Protein AF-A0A1I2I2U6-F1 (afdb_monomer)

Radius of gyration: 32.56 Å; Cα contacts (8 Å, |Δi|>4): 164; chains: 1; bounding box: 82×79×102 Å

Structure (mmCIF, N/CA/C/O backbone):
data_AF-A0A1I2I2U6-F1
#
_entry.id   AF-A0A1I2I2U6-F1
#
loop_
_atom_site.group_PDB
_atom_site.id
_atom_site.type_symbol
_atom_site.label_atom_id
_atom_site.label_alt_id
_atom_site.label_comp_id
_atom_site.label_asym_id
_atom_site.label_entity_id
_atom_site.label_seq_id
_atom_site.pdbx_PDB_ins_code
_atom_site.Cartn_x
_atom_site.Cartn_y
_atom_site.Cartn_z
_atom_site.occupancy
_atom_site.B_iso_or_equiv
_atom_site.auth_seq_id
_atom_site.auth_comp_id
_atom_site.auth_asym_id
_atom_site.auth_atom_id
_atom_site.pdbx_PDB_model_num
ATOM 1 N N . MET A 1 1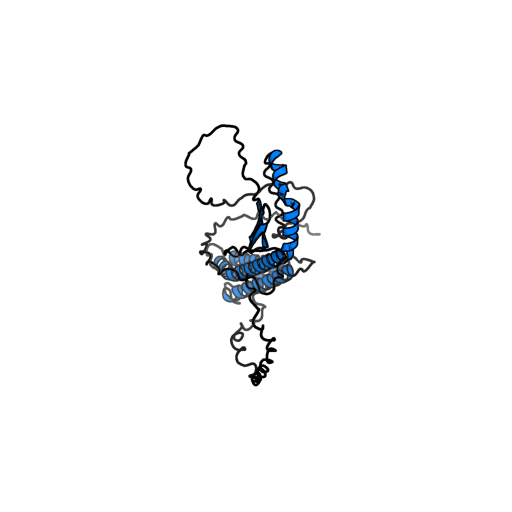 ? -19.242 38.712 19.626 1.00 43.47 1 MET A N 1
ATOM 2 C CA . MET A 1 1 ? -17.966 38.372 18.956 1.00 43.47 1 MET A CA 1
ATOM 3 C C . MET A 1 1 ? -17.054 37.686 19.965 1.00 43.47 1 MET A C 1
ATOM 5 O O . MET A 1 1 ? -16.653 38.330 20.921 1.00 43.47 1 MET A O 1
ATOM 9 N N . ARG A 1 2 ? -16.805 36.375 19.833 1.00 34.03 2 ARG A N 1
ATOM 10 C CA . ARG A 1 2 ? -15.873 35.645 20.715 1.00 34.03 2 ARG A CA 1
ATOM 11 C C . ARG A 1 2 ? -14.483 35.613 20.060 1.00 34.03 2 ARG A C 1
ATOM 13 O O . ARG A 1 2 ? -14.419 35.308 18.869 1.00 34.03 2 ARG A O 1
ATOM 20 N N . PRO A 1 3 ? -13.395 35.916 20.786 1.00 44.28 3 PRO A N 1
ATOM 21 C CA . PRO A 1 3 ? -12.056 35.917 20.210 1.00 44.28 3 PRO A CA 1
ATOM 22 C C . PRO A 1 3 ? -11.623 34.489 19.851 1.00 44.28 3 PRO A C 1
ATOM 24 O O . PRO A 1 3 ? -11.688 33.574 20.676 1.00 44.28 3 PRO A O 1
ATOM 27 N N . ARG A 1 4 ? -11.188 34.304 18.599 1.00 35.75 4 ARG A N 1
ATOM 28 C CA . ARG A 1 4 ? -10.509 33.089 18.134 1.00 35.75 4 ARG A CA 1
ATOM 29 C C . ARG A 1 4 ? -9.206 32.939 18.920 1.00 35.75 4 ARG A C 1
ATOM 31 O O . ARG A 1 4 ? -8.341 33.806 18.845 1.00 35.75 4 ARG A O 1
ATOM 38 N N . ARG A 1 5 ? -9.073 31.847 19.678 1.00 32.09 5 ARG A N 1
ATOM 39 C CA . ARG A 1 5 ? -7.805 31.476 20.318 1.00 32.09 5 ARG A CA 1
ATOM 40 C C . ARG A 1 5 ? -6.791 31.071 19.237 1.00 32.09 5 ARG A C 1
ATOM 42 O O . ARG A 1 5 ? -7.172 30.315 18.341 1.00 32.09 5 ARG A O 1
ATOM 49 N N . PRO A 1 6 ? -5.533 31.532 19.308 1.00 33.75 6 PRO A N 1
ATOM 50 C CA . PRO A 1 6 ? -4.477 31.052 18.428 1.00 33.75 6 PRO A CA 1
ATOM 51 C C . PRO A 1 6 ? -4.183 29.578 18.738 1.00 33.75 6 PRO A C 1
ATOM 53 O O . PRO A 1 6 ? -3.903 29.206 19.877 1.00 33.75 6 PRO A O 1
ATOM 56 N N . SER A 1 7 ? -4.296 28.734 17.716 1.00 30.19 7 SER A N 1
ATOM 57 C CA . SER A 1 7 ? -3.888 27.332 17.741 1.00 30.19 7 SER A CA 1
ATOM 58 C C . SER A 1 7 ? -2.371 27.250 17.906 1.00 30.19 7 SER A C 1
ATOM 60 O O . SER A 1 7 ? -1.630 27.695 17.029 1.00 30.19 7 SER A O 1
ATOM 62 N N . LEU A 1 8 ? -1.917 26.691 19.027 1.00 29.16 8 LEU A N 1
ATOM 63 C CA . LEU A 1 8 ? -0.513 26.351 19.244 1.00 29.16 8 LEU A CA 1
ATOM 64 C C . LEU A 1 8 ? -0.074 25.274 18.233 1.00 29.16 8 LEU A C 1
ATOM 66 O O . LEU A 1 8 ? -0.863 24.368 17.944 1.00 29.16 8 LEU A O 1
ATOM 70 N N . PRO A 1 9 ? 1.161 25.336 17.704 1.00 29.42 9 PRO A N 1
ATOM 71 C CA . PRO A 1 9 ? 1.701 24.272 16.871 1.00 29.42 9 PRO A CA 1
ATOM 72 C C . PRO A 1 9 ? 1.820 22.997 17.711 1.00 29.42 9 PRO A C 1
ATOM 74 O O . PRO A 1 9 ? 2.508 22.958 18.731 1.00 29.42 9 PRO A O 1
ATOM 77 N N . CYS A 1 10 ? 1.100 21.961 17.287 1.00 30.14 10 CYS A N 1
ATOM 78 C CA . CYS A 1 10 ? 1.184 20.630 17.864 1.00 30.14 10 CYS A CA 1
ATOM 79 C C . CYS A 1 10 ? 2.604 20.104 17.623 1.00 30.14 10 CYS A C 1
ATOM 81 O O . CYS A 1 10 ? 3.004 19.834 16.492 1.00 30.14 10 CYS A O 1
ATOM 83 N N . LEU A 1 11 ? 3.385 20.036 18.696 1.00 30.44 11 LEU A N 1
ATOM 84 C CA . LEU A 1 11 ? 4.740 19.509 18.715 1.00 30.44 11 LEU A CA 1
ATOM 85 C C . LEU A 1 11 ? 4.632 17.985 18.567 1.00 30.44 11 LEU A C 1
ATOM 87 O O . LEU A 1 11 ? 4.466 17.261 19.548 1.00 30.44 11 LEU A O 1
ATOM 91 N N . VAL A 1 12 ? 4.650 17.503 17.322 1.00 31.58 12 VAL A N 1
ATOM 92 C CA . VAL A 1 12 ? 4.703 16.072 17.007 1.00 31.58 12 VAL A CA 1
ATOM 93 C C . VAL A 1 12 ? 6.059 15.558 17.482 1.00 31.58 12 VAL A C 1
ATOM 95 O O . VAL A 1 12 ? 7.087 15.739 16.833 1.00 31.58 12 VAL A O 1
ATOM 98 N N . ARG A 1 13 ? 6.076 14.947 18.669 1.00 30.03 13 ARG A N 1
ATOM 99 C CA . ARG A 1 13 ? 7.211 14.156 19.137 1.00 30.03 13 ARG A CA 1
ATOM 100 C C . ARG A 1 13 ? 7.342 12.942 18.221 1.00 30.03 13 ARG A C 1
ATOM 102 O O . ARG A 1 13 ? 6.556 12.005 18.313 1.00 30.03 13 ARG A O 1
ATOM 109 N N . ALA A 1 14 ? 8.351 12.964 17.358 1.00 29.45 14 ALA A N 1
ATOM 110 C CA . ALA A 1 14 ? 8.818 11.788 16.645 1.00 29.45 14 ALA A CA 1
ATOM 111 C C . ALA A 1 14 ? 9.410 10.799 17.664 1.00 29.45 14 ALA A C 1
ATOM 113 O O . ALA A 1 14 ? 10.563 10.912 18.076 1.00 29.45 14 ALA A O 1
ATOM 114 N N . SER A 1 15 ? 8.602 9.846 18.123 1.00 29.62 15 SER A N 1
ATOM 115 C CA . SER A 1 15 ? 9.115 8.657 18.797 1.00 29.62 15 SER A CA 1
ATOM 116 C C . SER A 1 15 ? 9.717 7.741 17.738 1.00 29.62 15 SER A C 1
ATOM 118 O O . SER A 1 15 ? 8.995 7.118 16.965 1.00 29.62 15 SER A O 1
ATOM 120 N N . ALA A 1 16 ? 11.047 7.665 17.706 1.00 29.72 16 ALA A N 1
ATOM 121 C CA . ALA A 1 16 ? 11.768 6.645 16.960 1.00 29.72 16 ALA A CA 1
ATOM 122 C C . ALA A 1 16 ? 11.497 5.278 17.608 1.00 29.72 16 ALA A C 1
ATOM 124 O O . ALA A 1 16 ? 12.136 4.895 18.586 1.00 29.72 16 ALA A O 1
ATOM 125 N N . VAL A 1 17 ? 10.499 4.560 17.094 1.00 32.28 17 VAL A N 1
ATOM 126 C CA . VAL A 1 17 ? 10.321 3.135 17.375 1.00 32.28 17 VAL A CA 1
ATOM 127 C C . VAL A 1 17 ? 11.249 2.389 16.426 1.00 32.28 17 VAL A C 1
ATOM 129 O O . VAL A 1 17 ? 11.055 2.398 15.213 1.00 32.28 17 VAL A O 1
ATOM 132 N N . VAL A 1 18 ? 12.291 1.776 16.983 1.00 30.73 18 VAL A N 1
ATOM 133 C CA . VAL A 1 18 ? 13.168 0.850 16.262 1.00 30.73 18 VAL A CA 1
ATOM 134 C C . VAL A 1 18 ? 12.374 -0.437 16.039 1.00 30.73 18 VAL A C 1
ATOM 136 O O . VAL A 1 18 ? 12.319 -1.304 16.908 1.00 30.73 18 VAL A O 1
ATOM 139 N N . LEU A 1 19 ? 11.698 -0.528 14.894 1.00 36.06 19 LEU A N 1
ATOM 140 C CA . LEU A 1 19 ? 11.060 -1.756 14.432 1.00 36.06 19 LEU A CA 1
ATOM 141 C C . LEU A 1 19 ? 12.154 -2.720 13.966 1.00 36.06 19 LEU A C 1
ATOM 143 O O . LEU A 1 19 ? 12.840 -2.474 12.973 1.00 36.06 19 LEU A O 1
ATOM 147 N N . GLY A 1 20 ? 12.317 -3.824 14.691 1.00 30.19 20 GLY A N 1
ATOM 148 C CA . GLY A 1 20 ? 13.082 -4.972 14.222 1.00 30.19 20 GLY A CA 1
ATOM 149 C C . GLY A 1 20 ? 12.318 -5.664 13.099 1.00 30.19 20 GLY A C 1
ATOM 150 O O . GLY A 1 20 ? 11.586 -6.615 13.356 1.00 30.19 20 GLY A O 1
ATOM 151 N N . LEU A 1 21 ? 12.468 -5.183 11.861 1.00 32.47 21 LEU A N 1
ATOM 152 C CA . LEU A 1 21 ? 12.021 -5.912 10.676 1.00 32.47 21 LEU A CA 1
ATOM 153 C C . LEU A 1 21 ? 12.787 -7.240 10.611 1.00 32.47 21 LEU A C 1
ATOM 155 O O . LEU A 1 21 ? 13.964 -7.277 10.252 1.00 32.47 21 LEU A O 1
ATOM 159 N N . SER A 1 22 ? 12.110 -8.340 10.937 1.00 30.05 22 SER A N 1
ATOM 160 C CA . SER A 1 22 ? 12.535 -9.665 10.491 1.00 30.05 22 SER A CA 1
ATOM 161 C C . SER A 1 22 ? 12.311 -9.726 8.983 1.00 30.05 22 SER A C 1
ATOM 163 O O . SER A 1 22 ? 11.196 -9.922 8.509 1.00 30.05 22 SER A O 1
ATOM 165 N N . VAL A 1 23 ? 13.376 -9.479 8.222 1.00 31.95 23 VAL A N 1
ATOM 166 C CA . VAL A 1 23 ? 13.391 -9.663 6.770 1.00 31.95 23 VAL A CA 1
ATOM 167 C C . VAL A 1 23 ? 13.361 -11.168 6.519 1.00 31.95 23 VAL A C 1
ATOM 169 O O . VAL A 1 23 ? 14.378 -11.847 6.660 1.00 31.95 23 VAL A O 1
ATOM 172 N N . ALA A 1 24 ? 12.186 -11.707 6.193 1.00 33.47 24 ALA A N 1
ATOM 173 C CA . ALA A 1 24 ? 12.092 -13.061 5.666 1.00 33.47 24 ALA A CA 1
ATOM 174 C C . ALA A 1 24 ? 12.937 -13.149 4.378 1.00 33.47 24 ALA A C 1
ATOM 176 O O . ALA A 1 24 ? 12.932 -12.202 3.583 1.00 33.47 24 ALA A O 1
ATOM 177 N N . PRO A 1 25 ? 13.687 -14.243 4.154 1.00 36.19 25 PRO A N 1
ATOM 178 C CA . PRO A 1 25 ? 14.443 -14.417 2.924 1.00 36.19 25 PRO A CA 1
ATOM 179 C C . PRO A 1 25 ? 13.465 -14.383 1.750 1.00 36.19 25 PRO A C 1
ATOM 181 O O . PRO A 1 25 ? 12.520 -15.169 1.702 1.00 36.19 25 PRO A O 1
ATOM 184 N N . ALA A 1 26 ? 13.682 -13.450 0.820 1.00 40.81 26 ALA A N 1
ATOM 185 C CA . ALA A 1 26 ? 12.908 -13.365 -0.406 1.00 40.81 26 ALA A CA 1
ATOM 186 C C . ALA A 1 26 ? 13.024 -14.710 -1.133 1.00 40.81 26 ALA A C 1
ATOM 188 O O . ALA A 1 26 ? 14.086 -15.052 -1.664 1.00 40.81 26 ALA A O 1
ATOM 189 N N . ALA A 1 27 ? 11.943 -15.494 -1.102 1.00 40.78 27 ALA A N 1
ATOM 190 C CA . ALA A 1 27 ? 11.816 -16.693 -1.907 1.00 40.78 27 ALA A CA 1
ATOM 191 C C . ALA A 1 27 ? 12.214 -16.318 -3.338 1.00 40.78 27 ALA A C 1
ATOM 193 O O . ALA A 1 27 ? 11.728 -15.318 -3.869 1.00 40.78 27 ALA A O 1
ATOM 194 N N . HIS A 1 28 ? 13.160 -17.061 -3.918 1.00 40.59 28 HIS A N 1
ATOM 195 C CA . HIS A 1 28 ? 13.584 -16.866 -5.299 1.00 40.59 28 HIS A CA 1
ATOM 196 C C . HIS A 1 28 ? 12.357 -17.021 -6.191 1.00 40.59 28 HIS A C 1
ATOM 198 O O . HIS A 1 28 ? 11.921 -18.133 -6.487 1.00 40.59 28 HIS A O 1
ATOM 204 N N . ALA A 1 29 ? 11.760 -15.887 -6.554 1.00 45.97 29 ALA A N 1
ATOM 205 C CA . ALA A 1 29 ? 10.634 -15.850 -7.455 1.00 45.97 29 ALA A CA 1
ATOM 206 C C . ALA A 1 29 ? 11.092 -16.491 -8.765 1.00 45.97 29 ALA A C 1
ATOM 208 O O . ALA A 1 29 ? 12.127 -16.111 -9.321 1.00 45.97 29 ALA A O 1
ATOM 209 N N . ALA A 1 30 ? 10.340 -17.495 -9.223 1.00 44.75 30 ALA A N 1
ATOM 210 C CA . ALA A 1 30 ? 10.522 -18.100 -10.534 1.00 44.75 30 ALA A CA 1
ATOM 211 C C . ALA A 1 30 ? 10.710 -16.998 -11.595 1.00 44.75 30 ALA A C 1
ATOM 213 O O . ALA A 1 30 ? 10.110 -15.926 -11.449 1.00 44.75 30 ALA A O 1
ATOM 214 N N . PRO A 1 31 ? 11.522 -17.228 -12.647 1.00 51.97 31 PRO A N 1
ATOM 215 C CA . PRO A 1 31 ? 11.806 -16.208 -13.648 1.00 51.97 31 PRO A CA 1
ATOM 216 C C . PRO A 1 31 ? 10.483 -15.644 -14.149 1.00 51.97 31 PRO A C 1
ATOM 218 O O . PRO A 1 31 ? 9.650 -16.386 -14.677 1.00 51.97 31 PRO A O 1
ATOM 221 N N . ALA A 1 32 ? 10.268 -14.351 -13.900 1.00 55.41 32 ALA A N 1
ATOM 222 C CA . ALA A 1 32 ? 9.011 -13.693 -14.196 1.00 55.41 32 ALA A CA 1
ATOM 223 C C . ALA A 1 32 ? 8.723 -13.867 -15.690 1.00 55.41 32 ALA A C 1
ATOM 225 O O . ALA A 1 32 ? 9.371 -13.249 -16.537 1.00 55.41 32 ALA A O 1
ATOM 226 N N . LYS A 1 33 ? 7.781 -14.758 -16.023 1.00 64.06 33 LYS A N 1
ATOM 227 C CA . LYS A 1 33 ? 7.269 -14.857 -17.386 1.00 64.06 33 LYS A CA 1
ATOM 228 C C . LYS A 1 33 ? 6.679 -13.493 -17.711 1.00 64.06 33 LYS A C 1
ATOM 230 O O . LYS A 1 33 ? 5.823 -13.003 -16.973 1.00 64.06 33 LYS A O 1
ATOM 235 N N . LEU A 1 34 ? 7.166 -12.880 -18.789 1.00 61.16 34 LEU A N 1
ATOM 236 C CA . LEU A 1 34 ? 6.589 -11.646 -19.308 1.00 61.16 34 LEU A CA 1
ATOM 237 C C . LEU A 1 34 ? 5.073 -11.855 -19.455 1.00 61.16 34 LEU A C 1
ATOM 239 O O . LEU A 1 34 ? 4.667 -12.873 -20.026 1.00 61.16 34 LEU A O 1
ATOM 243 N N . PRO A 1 35 ? 4.236 -10.941 -18.932 1.00 63.97 35 PRO A N 1
ATOM 244 C CA . PRO A 1 35 ? 2.800 -11.018 -19.126 1.00 63.97 35 PRO A CA 1
ATOM 245 C C . PRO A 1 35 ? 2.488 -11.173 -20.623 1.00 63.97 35 PRO A C 1
ATOM 247 O O . PRO A 1 35 ? 3.099 -10.479 -21.439 1.00 63.97 35 PRO A O 1
ATOM 250 N N . PRO A 1 36 ? 1.549 -12.054 -21.006 1.00 68.12 36 PRO A N 1
ATOM 251 C CA . PRO A 1 36 ? 1.369 -12.489 -22.394 1.00 68.12 36 PRO A CA 1
ATOM 252 C C . PRO A 1 36 ? 0.926 -11.385 -23.368 1.00 68.12 36 PRO A C 1
ATOM 254 O O . PRO A 1 36 ? 0.888 -11.626 -24.568 1.00 68.12 36 PRO A O 1
ATOM 257 N N . ASN A 1 37 ? 0.605 -10.185 -22.875 1.00 75.81 37 ASN A N 1
ATOM 258 C CA . ASN A 1 37 ? 0.016 -9.102 -23.662 1.00 75.81 37 ASN A CA 1
ATOM 259 C C . ASN A 1 37 ? 0.818 -7.787 -23.623 1.00 75.81 37 ASN A C 1
ATOM 261 O O . ASN A 1 37 ? 0.253 -6.712 -23.809 1.00 75.81 37 ASN A O 1
ATOM 265 N N . ILE A 1 38 ? 2.119 -7.835 -23.322 1.00 74.62 38 ILE A N 1
ATOM 266 C CA . ILE A 1 38 ? 2.957 -6.634 -23.423 1.00 74.62 38 ILE A CA 1
ATOM 267 C C . ILE A 1 38 ? 3.431 -6.482 -24.874 1.00 74.62 38 ILE A C 1
ATOM 269 O O . ILE A 1 38 ? 4.014 -7.433 -25.407 1.00 74.62 38 ILE A O 1
ATOM 273 N N . PRO A 1 39 ? 3.224 -5.316 -25.519 1.00 78.31 39 PRO A N 1
ATOM 274 C CA . PRO A 1 39 ? 3.771 -5.061 -26.844 1.00 78.31 39 PRO A CA 1
ATOM 275 C C . PRO A 1 39 ? 5.284 -5.278 -26.817 1.00 78.31 39 PRO A C 1
ATOM 277 O O . PRO A 1 39 ? 5.996 -4.722 -25.976 1.00 78.31 39 PRO A O 1
ATOM 280 N N . ARG A 1 40 ? 5.776 -6.132 -27.720 1.00 77.81 40 ARG A N 1
ATOM 281 C CA . ARG A 1 40 ? 7.211 -6.391 -27.821 1.00 77.81 40 ARG A CA 1
ATOM 282 C C . ARG A 1 40 ? 7.888 -5.114 -28.323 1.00 77.81 40 ARG A C 1
ATOM 284 O O . ARG A 1 40 ? 7.489 -4.616 -29.377 1.00 77.81 40 ARG A O 1
ATOM 291 N N . PRO A 1 41 ? 8.878 -4.569 -27.598 1.00 83.38 41 PRO A N 1
ATOM 292 C CA . PRO A 1 41 ? 9.637 -3.440 -28.109 1.00 83.38 41 PRO A CA 1
ATOM 293 C C . PRO A 1 41 ? 10.397 -3.867 -29.369 1.00 83.38 41 PRO A C 1
ATOM 295 O O . PRO A 1 41 ? 10.749 -5.034 -29.528 1.00 83.38 41 PRO A O 1
ATOM 298 N N . SER A 1 42 ? 10.713 -2.911 -30.240 1.00 87.31 42 SER A N 1
ATOM 299 C CA . SER A 1 42 ? 11.526 -3.136 -31.447 1.00 87.31 42 SER A CA 1
ATOM 300 C C . SER A 1 42 ? 13.012 -3.391 -31.151 1.00 87.31 42 SER A C 1
ATOM 302 O O . SER A 1 42 ? 13.847 -3.279 -32.043 1.00 87.31 42 SER A O 1
ATOM 304 N N . VAL A 1 43 ? 13.358 -3.628 -29.888 1.00 93.31 43 VAL A N 1
ATOM 305 C CA . VAL A 1 43 ? 14.723 -3.750 -29.389 1.00 93.31 43 VAL A CA 1
ATOM 306 C C . VAL A 1 43 ? 14.881 -5.132 -28.779 1.00 93.31 43 VAL A C 1
ATOM 308 O O . VAL A 1 43 ? 14.031 -5.555 -27.994 1.00 93.31 43 VAL A O 1
ATOM 311 N N . ASP A 1 44 ? 15.989 -5.801 -29.087 1.00 94.75 44 ASP A N 1
ATOM 312 C CA . ASP A 1 44 ? 16.291 -7.116 -28.531 1.00 94.75 44 ASP A CA 1
ATOM 313 C C . ASP A 1 44 ? 16.576 -7.016 -27.028 1.00 94.75 44 ASP A C 1
ATOM 315 O O . ASP A 1 44 ? 17.510 -6.330 -26.585 1.00 94.75 44 ASP A O 1
ATOM 319 N N . LEU A 1 45 ? 15.736 -7.696 -26.244 1.00 95.88 45 LEU A N 1
ATOM 320 C CA . LEU A 1 45 ? 15.824 -7.796 -24.792 1.00 95.88 45 LEU A CA 1
ATOM 321 C C . LEU A 1 45 ? 16.030 -9.258 -24.384 1.00 95.88 45 LEU A C 1
ATOM 323 O O . LEU A 1 45 ? 15.207 -10.122 -24.678 1.00 95.88 45 LEU A O 1
ATOM 327 N N . GLU A 1 46 ? 17.107 -9.514 -23.651 1.00 95.94 46 GLU A N 1
ATOM 328 C CA . GLU A 1 46 ? 17.447 -10.809 -23.065 1.00 95.94 46 GLU A CA 1
ATOM 329 C C . GLU A 1 46 ? 16.999 -10.847 -21.591 1.00 95.94 46 GLU A C 1
ATOM 331 O O . GLU A 1 46 ? 17.358 -9.947 -20.827 1.00 95.94 46 GLU A O 1
ATOM 336 N N . PRO A 1 47 ? 16.244 -11.857 -21.130 1.00 96.06 47 PRO A N 1
ATOM 337 C CA . PRO A 1 47 ? 15.972 -12.024 -19.705 1.00 96.06 47 PRO A CA 1
ATOM 338 C C . PRO A 1 47 ? 17.240 -12.462 -18.952 1.00 96.06 47 PRO A C 1
ATOM 340 O O . PRO A 1 47 ? 17.931 -13.386 -19.366 1.00 96.06 47 PRO A O 1
ATOM 343 N N . ASP A 1 48 ? 17.520 -11.837 -17.806 1.00 92.56 48 ASP A N 1
ATOM 344 C CA . ASP A 1 48 ? 18.731 -12.078 -16.991 1.00 92.56 48 ASP A CA 1
ATOM 345 C C . ASP A 1 48 ? 18.486 -13.044 -15.807 1.00 92.56 48 ASP A C 1
ATOM 347 O O . ASP A 1 48 ? 19.222 -13.067 -14.825 1.00 92.56 48 ASP A O 1
ATOM 351 N N . GLY A 1 49 ? 17.385 -13.802 -15.827 1.00 86.56 49 GLY A N 1
ATOM 352 C CA . GLY A 1 49 ? 17.012 -14.765 -14.776 1.00 86.56 49 GLY A CA 1
ATOM 353 C C . GLY A 1 49 ? 16.455 -14.149 -13.482 1.00 86.56 49 GLY A C 1
ATOM 354 O O . GLY A 1 49 ? 15.525 -14.698 -12.904 1.00 86.56 49 GLY A O 1
ATOM 355 N N . ALA A 1 50 ? 16.916 -12.964 -13.075 1.00 90.06 50 ALA A N 1
ATOM 356 C CA . ALA A 1 50 ? 16.445 -12.243 -11.882 1.00 90.06 50 ALA A CA 1
ATOM 357 C C . ALA A 1 50 ? 15.161 -11.408 -12.109 1.00 90.06 50 ALA A C 1
ATOM 359 O O . ALA A 1 50 ? 14.918 -10.429 -11.406 1.00 90.06 50 ALA A O 1
ATOM 360 N N . GLY A 1 51 ? 14.380 -11.713 -13.152 1.00 90.31 51 GLY A N 1
ATOM 361 C CA . GLY A 1 51 ? 13.236 -10.889 -13.578 1.00 90.31 51 GLY A CA 1
ATOM 362 C C . GLY A 1 51 ? 13.619 -9.546 -14.221 1.00 90.31 51 GLY A C 1
ATOM 363 O O . GLY A 1 51 ? 12.751 -8.712 -14.462 1.00 90.31 51 GLY A O 1
ATOM 364 N N . ARG A 1 52 ? 14.910 -9.328 -14.505 1.00 95.12 52 ARG A N 1
ATOM 365 C CA . ARG A 1 52 ? 15.426 -8.155 -15.228 1.00 95.12 52 ARG A CA 1
ATOM 366 C C . ARG A 1 52 ? 15.498 -8.434 -16.726 1.00 95.12 52 ARG A C 1
ATOM 368 O O . ARG A 1 52 ? 15.715 -9.578 -17.132 1.00 95.12 52 ARG A O 1
ATOM 375 N N . LEU A 1 53 ? 15.390 -7.380 -17.529 1.00 95.88 53 LEU A N 1
ATOM 376 C CA . LEU A 1 53 ? 15.579 -7.436 -18.980 1.00 95.88 53 LEU A CA 1
ATOM 377 C C . LEU A 1 53 ? 16.847 -6.677 -19.355 1.00 95.88 53 LEU A C 1
ATOM 379 O O . LEU A 1 53 ? 17.037 -5.534 -18.947 1.00 95.88 53 LEU A O 1
ATOM 383 N N . LYS A 1 54 ? 17.716 -7.302 -20.137 1.00 96.94 54 LYS A N 1
ATOM 384 C CA . LYS A 1 54 ? 19.004 -6.758 -20.545 1.00 96.94 54 LYS A CA 1
ATOM 385 C C . LYS A 1 54 ? 19.005 -6.492 -22.042 1.00 96.94 54 LYS A C 1
ATOM 387 O O . LYS A 1 54 ? 18.671 -7.362 -22.833 1.00 96.94 54 LYS A O 1
ATOM 392 N N . HIS A 1 55 ? 19.447 -5.310 -22.430 1.00 96.25 55 HIS A N 1
ATOM 393 C CA . HIS A 1 55 ? 19.743 -4.959 -23.809 1.00 96.25 55 HIS A CA 1
ATOM 394 C C . HIS A 1 55 ? 21.248 -4.785 -23.980 1.00 96.25 55 HIS A C 1
ATOM 396 O O . HIS A 1 55 ? 21.882 -4.102 -23.171 1.00 96.25 55 HIS A O 1
ATOM 402 N N . ARG A 1 56 ? 21.818 -5.357 -25.041 1.00 96.25 56 ARG A N 1
ATOM 403 C CA . ARG A 1 56 ? 23.203 -5.105 -25.453 1.00 96.25 56 ARG A CA 1
ATOM 404 C C . ARG A 1 56 ? 23.176 -4.324 -26.762 1.00 96.25 56 ARG A C 1
ATOM 406 O O . ARG A 1 56 ? 22.906 -4.897 -27.809 1.00 96.25 56 ARG A O 1
ATOM 413 N N . GLY A 1 57 ? 23.417 -3.022 -26.667 1.00 91.69 57 GLY A N 1
ATOM 414 C CA . GLY A 1 57 ? 23.547 -2.134 -27.816 1.00 91.69 57 GLY A CA 1
ATOM 415 C C . GLY A 1 57 ? 25.011 -1.865 -28.152 1.00 91.69 57 GLY A C 1
ATOM 416 O O . GLY A 1 57 ? 25.926 -2.285 -27.438 1.00 91.69 57 GLY A O 1
ATOM 417 N N . ASP A 1 58 ? 25.232 -1.117 -29.228 1.00 88.25 58 ASP A N 1
ATOM 418 C CA . ASP A 1 58 ? 26.571 -0.681 -29.615 1.00 88.25 58 ASP A CA 1
ATOM 419 C C . ASP A 1 58 ? 27.100 0.378 -28.628 1.00 88.25 58 ASP A C 1
ATOM 421 O O . ASP A 1 58 ? 26.546 1.474 -28.490 1.00 88.25 58 ASP A O 1
ATOM 425 N N . GLY A 1 59 ? 28.138 0.012 -27.873 1.00 89.69 59 GLY A N 1
ATOM 426 C CA . GLY A 1 59 ? 28.784 0.866 -26.874 1.00 89.69 59 GLY A CA 1
ATOM 427 C C . GLY A 1 59 ? 28.073 0.992 -25.521 1.00 89.69 59 GLY A C 1
ATOM 428 O O . GLY A 1 59 ? 28.604 1.657 -24.629 1.00 89.69 59 GLY A O 1
ATOM 429 N N . PHE A 1 60 ? 26.921 0.343 -25.300 1.00 93.50 60 PHE A N 1
ATOM 430 C CA . PHE A 1 60 ? 26.285 0.297 -23.977 1.00 93.50 60 PHE A CA 1
ATOM 431 C C . PHE A 1 60 ? 25.427 -0.953 -23.734 1.00 93.50 60 PHE A C 1
ATOM 433 O O . PHE A 1 60 ? 24.942 -1.623 -24.639 1.00 93.50 60 PHE A O 1
ATOM 440 N N . THR A 1 61 ? 25.189 -1.258 -22.466 1.00 94.88 61 THR A N 1
ATOM 441 C CA . THR A 1 61 ? 24.169 -2.191 -21.996 1.00 94.88 61 THR A CA 1
ATOM 442 C C . THR A 1 61 ? 23.140 -1.440 -21.178 1.00 94.88 61 THR A C 1
ATOM 444 O O . THR A 1 61 ? 23.496 -0.633 -20.323 1.00 94.88 61 THR A O 1
ATOM 447 N N . ALA A 1 62 ? 21.866 -1.720 -21.427 1.00 95.50 62 ALA A N 1
ATOM 448 C CA . ALA A 1 62 ? 20.774 -1.246 -20.592 1.00 95.50 62 ALA A CA 1
ATOM 449 C C . ALA A 1 62 ? 20.165 -2.417 -19.819 1.00 95.50 62 ALA A C 1
ATOM 451 O O . ALA A 1 62 ? 20.019 -3.511 -20.360 1.00 95.50 62 ALA A O 1
ATOM 452 N N . ILE A 1 63 ? 19.823 -2.191 -18.555 1.00 96.19 63 ILE A N 1
ATOM 453 C CA . ILE A 1 63 ? 19.150 -3.160 -17.691 1.00 96.19 63 ILE A CA 1
ATOM 454 C C . ILE A 1 63 ? 17.840 -2.523 -17.238 1.00 96.19 63 ILE A C 1
ATOM 456 O O . ILE A 1 63 ? 17.861 -1.479 -16.591 1.00 96.19 63 ILE A O 1
ATOM 460 N N . ILE A 1 64 ? 16.715 -3.137 -17.598 1.00 95.38 64 ILE A N 1
ATOM 461 C CA . ILE A 1 64 ? 15.374 -2.762 -17.151 1.00 95.38 64 ILE A CA 1
ATOM 462 C C . ILE A 1 64 ? 15.009 -3.634 -15.947 1.00 95.38 64 ILE A C 1
ATOM 464 O O . ILE A 1 64 ? 15.050 -4.866 -16.023 1.00 95.38 64 ILE A O 1
ATOM 468 N N . TYR A 1 65 ? 14.652 -2.990 -14.842 1.00 95.81 65 TYR A N 1
ATOM 469 C CA . TYR A 1 65 ? 14.241 -3.638 -13.599 1.00 95.81 65 TYR A CA 1
ATOM 470 C C . TYR A 1 65 ? 12.731 -3.948 -13.582 1.00 95.81 65 TYR A C 1
ATOM 472 O O . TYR A 1 65 ? 11.979 -3.388 -14.385 1.00 95.81 65 TYR A O 1
ATOM 480 N N . PRO A 1 66 ? 12.255 -4.814 -12.662 1.00 94.75 66 PRO A N 1
ATOM 481 C CA . PRO A 1 66 ? 10.831 -5.144 -12.544 1.00 94.75 66 PRO A CA 1
ATOM 482 C C . PRO A 1 66 ? 9.908 -3.943 -12.293 1.00 94.75 66 PRO A C 1
ATOM 484 O O . PRO A 1 66 ? 8.740 -3.995 -12.657 1.00 94.75 66 PRO A O 1
ATOM 487 N N . ASP A 1 67 ? 10.423 -2.861 -11.704 1.00 93.00 67 ASP A N 1
ATOM 488 C CA . ASP A 1 67 ? 9.700 -1.603 -11.471 1.00 93.00 67 ASP A CA 1
ATOM 489 C C . ASP A 1 67 ? 9.669 -0.676 -12.704 1.00 93.00 67 ASP A C 1
ATOM 491 O O . ASP A 1 67 ? 9.144 0.433 -12.638 1.00 93.00 67 ASP A O 1
ATOM 495 N N . GLY A 1 68 ? 10.240 -1.111 -13.833 1.00 94.06 68 GLY A N 1
ATOM 496 C CA . GLY A 1 68 ? 10.342 -0.333 -15.067 1.00 94.06 68 GLY A CA 1
ATOM 497 C C . GLY A 1 68 ? 11.481 0.694 -15.082 1.00 94.06 68 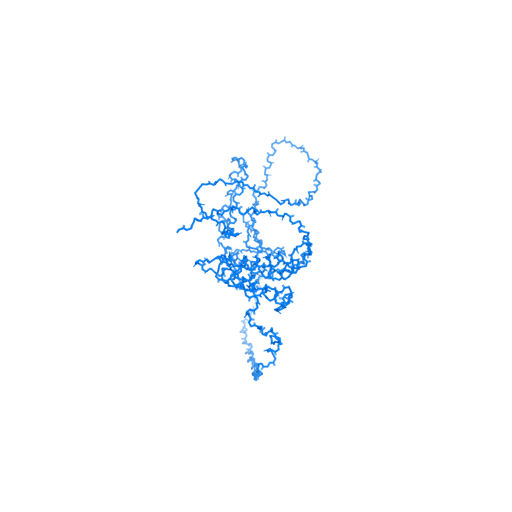GLY A C 1
ATOM 498 O O . GLY A 1 68 ? 11.645 1.400 -16.084 1.00 94.06 68 GLY A O 1
ATOM 499 N N . SER A 1 69 ? 12.288 0.790 -14.019 1.00 95.06 69 SER A N 1
ATOM 500 C CA . SER A 1 69 ? 13.485 1.639 -14.006 1.00 95.06 69 SER A CA 1
ATOM 501 C C . SER A 1 69 ? 14.580 1.085 -14.932 1.00 95.06 69 SER A C 1
ATOM 503 O O . SER A 1 69 ? 14.586 -0.101 -15.271 1.00 95.06 69 SER A O 1
ATOM 505 N N . VAL A 1 70 ? 15.490 1.954 -15.394 1.00 95.88 70 VAL A N 1
ATOM 506 C CA . VAL A 1 70 ? 16.555 1.596 -16.352 1.00 95.88 70 VAL A CA 1
ATOM 507 C C . VAL A 1 70 ? 17.913 2.045 -15.840 1.00 95.88 70 VAL A C 1
ATOM 509 O O . VAL A 1 70 ? 18.107 3.218 -15.528 1.00 95.88 70 VAL A O 1
ATOM 512 N N . GLU A 1 71 ? 18.874 1.130 -15.849 1.00 94.50 71 GLU A N 1
ATOM 513 C CA . GLU A 1 71 ? 20.290 1.413 -15.632 1.00 94.50 71 GLU A CA 1
ATOM 514 C C . GLU A 1 71 ? 21.057 1.273 -16.949 1.00 94.50 71 GLU A C 1
ATOM 516 O O . GLU A 1 71 ? 20.902 0.284 -17.664 1.00 94.50 71 GLU A O 1
ATOM 521 N N . PHE A 1 72 ? 21.915 2.246 -17.259 1.00 93.56 72 PHE A N 1
ATOM 522 C CA . PHE A 1 72 ? 22.806 2.203 -18.418 1.00 93.56 72 PHE A CA 1
ATOM 523 C C . PHE A 1 72 ? 24.253 1.976 -17.980 1.00 93.56 72 PHE A C 1
ATOM 525 O O . PHE A 1 72 ? 24.751 2.667 -17.093 1.00 93.56 72 PHE A O 1
ATOM 532 N N . ARG A 1 73 ? 24.948 1.069 -18.665 1.00 92.12 73 ARG A N 1
ATOM 533 C CA . ARG A 1 73 ? 26.380 0.793 -18.509 1.00 92.12 73 ARG A CA 1
ATOM 534 C C . ARG A 1 73 ? 27.069 0.948 -19.856 1.00 92.12 73 ARG A C 1
ATOM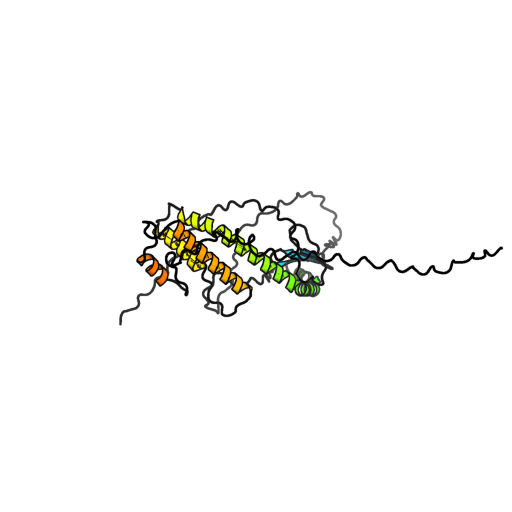 536 O O . ARG A 1 73 ? 26.743 0.213 -20.777 1.00 92.12 73 ARG A O 1
ATOM 543 N N . ASP A 1 74 ? 28.000 1.884 -19.986 1.00 90.44 74 ASP A N 1
ATOM 544 C CA . ASP A 1 74 ? 28.718 2.097 -21.247 1.00 90.44 74 ASP A CA 1
ATOM 545 C C . ASP A 1 74 ? 29.913 1.140 -21.369 1.00 90.44 74 ASP A C 1
ATOM 547 O O . ASP A 1 74 ? 30.768 1.086 -20.484 1.00 90.44 74 ASP A O 1
ATOM 551 N N . HIS A 1 75 ? 30.000 0.425 -22.491 1.00 84.25 75 HIS A N 1
ATOM 552 C CA . HIS A 1 75 ? 31.129 -0.434 -22.863 1.00 84.25 75 HIS A CA 1
ATOM 553 C C . HIS A 1 75 ? 32.053 0.368 -23.773 1.00 84.25 75 HIS A C 1
ATOM 555 O O . HIS A 1 75 ? 32.089 0.173 -24.980 1.00 84.25 75 HIS A O 1
ATOM 561 N N . GLY A 1 76 ? 32.702 1.386 -23.213 1.00 65.81 76 GLY A N 1
ATOM 562 C CA . GLY A 1 76 ? 33.274 2.469 -24.029 1.00 65.81 76 GLY A CA 1
ATOM 563 C C . GLY A 1 76 ? 34.581 3.042 -23.513 1.00 65.81 76 GLY A C 1
ATOM 564 O O . GLY A 1 76 ? 34.974 4.147 -23.900 1.00 65.81 76 GLY A O 1
ATOM 565 N N . GLY A 1 77 ? 35.243 2.289 -22.645 1.00 55.47 77 GLY A N 1
ATOM 566 C CA . G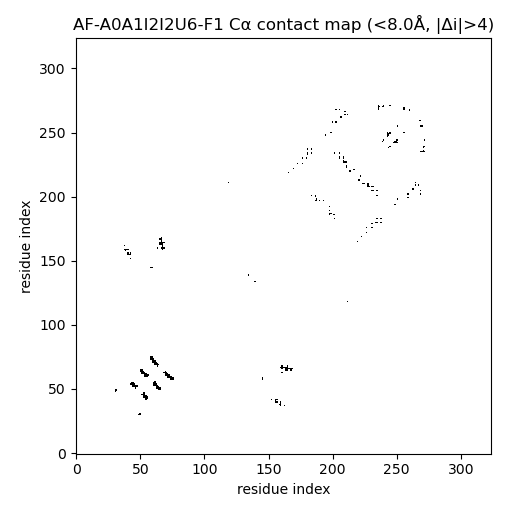LY A 1 77 ? 36.606 2.537 -22.241 1.00 55.47 77 GLY A CA 1
ATOM 567 C C . GLY A 1 77 ? 37.240 1.234 -21.793 1.00 55.47 77 GLY A C 1
ATOM 568 O O . GLY A 1 77 ? 37.397 1.019 -20.596 1.00 55.47 77 GLY A O 1
ATOM 569 N N . THR A 1 78 ? 37.756 0.440 -22.739 1.00 49.03 78 THR A N 1
ATOM 570 C CA . THR A 1 78 ? 39.177 0.125 -22.585 1.00 49.03 78 THR A CA 1
ATOM 571 C C . THR A 1 78 ? 39.798 1.471 -22.257 1.00 49.03 78 THR A C 1
ATOM 573 O O . THR A 1 78 ? 39.766 2.408 -23.060 1.00 49.03 78 THR A O 1
ATOM 576 N N . ALA A 1 79 ? 40.238 1.644 -21.017 1.00 44.72 79 ALA A N 1
ATOM 577 C CA . ALA A 1 79 ? 41.351 2.530 -20.855 1.00 44.72 79 ALA A CA 1
ATOM 578 C C . ALA A 1 79 ? 42.387 1.935 -21.813 1.00 44.72 79 ALA A C 1
ATOM 580 O O . ALA A 1 79 ? 43.015 0.930 -21.495 1.00 44.72 79 ALA A O 1
ATOM 581 N N . ASP A 1 80 ? 42.527 2.518 -23.005 1.00 40.62 80 ASP A N 1
ATOM 582 C CA . ASP A 1 80 ? 43.855 2.698 -23.550 1.00 40.62 80 ASP A CA 1
ATOM 583 C C . ASP A 1 80 ? 44.564 3.501 -22.470 1.00 40.62 80 ASP A C 1
ATOM 585 O O . ASP A 1 80 ? 44.634 4.732 -22.470 1.00 40.62 80 ASP A O 1
ATOM 589 N N . ILE A 1 81 ? 45.026 2.767 -21.463 1.00 41.66 81 ILE A N 1
ATOM 590 C CA . ILE A 1 81 ? 46.195 3.121 -20.722 1.00 41.66 81 ILE A CA 1
ATOM 591 C C . ILE A 1 81 ? 47.283 3.001 -21.785 1.00 41.66 81 ILE A C 1
ATOM 593 O O . ILE A 1 81 ? 48.012 2.019 -21.849 1.00 41.66 81 ILE A O 1
ATOM 597 N N . ASN A 1 82 ? 47.386 4.017 -22.645 1.00 35.91 82 ASN A N 1
ATOM 598 C CA . ASN A 1 82 ? 48.665 4.384 -23.212 1.00 35.91 82 ASN A CA 1
ATOM 599 C C . ASN A 1 82 ? 49.493 4.858 -22.018 1.00 35.91 82 ASN A C 1
ATOM 601 O O . ASN A 1 82 ? 49.643 6.052 -21.763 1.00 35.91 82 ASN A O 1
ATOM 605 N N . PHE A 1 83 ? 49.964 3.894 -21.225 1.00 33.66 83 PHE A N 1
ATOM 606 C CA . PHE A 1 83 ? 51.104 4.096 -20.366 1.00 33.66 83 PHE A CA 1
ATOM 607 C C . PHE A 1 83 ? 52.256 4.209 -21.349 1.00 33.66 83 PHE A C 1
ATOM 609 O O . PHE A 1 83 ? 52.773 3.220 -21.866 1.00 33.66 83 PHE A O 1
ATOM 616 N N . LEU A 1 84 ? 52.602 5.450 -21.665 1.00 36.88 84 LEU A N 1
ATOM 617 C CA . LEU A 1 84 ? 53.938 5.788 -22.111 1.00 36.88 84 LEU A CA 1
ATOM 618 C C . LEU A 1 84 ? 54.914 5.270 -21.041 1.00 36.88 84 LEU A C 1
ATOM 620 O O . LEU A 1 84 ? 55.207 5.948 -20.064 1.00 36.88 84 LEU A O 1
ATOM 624 N N . GLY A 1 85 ? 55.336 4.018 -21.227 1.00 34.22 85 GLY A N 1
ATOM 625 C CA . GLY A 1 85 ? 56.578 3.434 -20.741 1.00 34.22 85 GLY A CA 1
ATOM 626 C C . GLY A 1 85 ? 56.797 3.388 -19.233 1.00 34.22 85 GLY A C 1
ATOM 627 O O . GLY A 1 85 ? 57.758 3.989 -18.773 1.00 34.22 85 GLY A O 1
ATOM 628 N N . LEU A 1 86 ? 56.009 2.614 -18.480 1.00 32.06 86 LEU A N 1
ATOM 629 C CA . LEU A 1 86 ? 56.461 2.091 -17.182 1.00 32.06 86 LEU A CA 1
ATOM 630 C C . LEU A 1 86 ? 55.658 0.860 -16.753 1.00 32.06 86 LEU A C 1
ATOM 632 O O . LEU A 1 86 ? 54.519 0.930 -16.300 1.00 32.06 86 LEU A O 1
ATOM 636 N N . ASP A 1 87 ? 56.320 -0.275 -16.924 1.00 43.19 87 ASP A N 1
ATOM 637 C CA . ASP A 1 87 ? 55.919 -1.613 -16.533 1.00 43.19 87 ASP A CA 1
ATOM 638 C C . ASP A 1 87 ? 56.196 -1.801 -15.037 1.00 43.19 87 ASP A C 1
ATOM 640 O O . ASP A 1 87 ? 57.329 -2.062 -14.649 1.00 43.19 87 ASP A O 1
ATOM 644 N N . LEU A 1 88 ? 55.199 -1.598 -14.173 1.00 38.84 88 LEU A N 1
ATOM 645 C CA . LEU A 1 88 ? 55.277 -1.936 -12.750 1.00 38.84 88 LEU A CA 1
ATOM 646 C C . LEU A 1 88 ? 53.860 -2.203 -12.205 1.00 38.84 88 LEU A C 1
ATOM 648 O O . LEU A 1 88 ? 52.936 -1.446 -12.480 1.00 38.84 88 LEU A O 1
ATOM 652 N N . TRP A 1 89 ? 53.753 -3.226 -11.346 1.00 37.62 89 TRP A N 1
ATOM 653 C CA . TRP A 1 89 ? 52.605 -3.652 -10.513 1.00 37.62 89 TRP A CA 1
ATOM 654 C C . TRP A 1 89 ? 51.840 -4.925 -10.927 1.00 37.62 89 TRP A C 1
ATOM 656 O O . TRP A 1 89 ? 50.616 -4.968 -11.015 1.00 37.62 89 TRP A O 1
ATOM 666 N N . ARG A 1 90 ? 52.569 -6.054 -10.899 1.00 44.06 90 ARG A N 1
ATOM 667 C CA . ARG A 1 90 ? 52.102 -7.253 -10.173 1.00 44.06 90 ARG A CA 1
ATOM 668 C C . ARG A 1 90 ? 51.865 -6.884 -8.700 1.00 44.06 90 ARG A C 1
ATOM 670 O O . ARG A 1 90 ? 52.800 -6.914 -7.902 1.00 44.06 90 ARG A O 1
ATOM 677 N N . ARG A 1 91 ? 50.628 -6.580 -8.301 1.00 36.66 91 ARG A N 1
ATOM 678 C CA . ARG A 1 91 ? 50.231 -6.645 -6.882 1.00 36.66 91 ARG A CA 1
ATOM 679 C C . ARG A 1 91 ? 48.742 -6.951 -6.726 1.00 36.66 91 ARG A C 1
ATOM 681 O O . ARG A 1 91 ? 47.884 -6.084 -6.737 1.00 36.66 91 ARG A O 1
ATOM 688 N N . ARG A 1 92 ? 48.496 -8.252 -6.585 1.00 48.31 92 ARG A N 1
ATOM 689 C CA . ARG A 1 92 ? 47.494 -8.913 -5.737 1.00 48.31 92 ARG A CA 1
ATOM 690 C C . ARG A 1 92 ? 46.677 -7.959 -4.839 1.00 48.31 92 ARG A C 1
ATOM 692 O O . ARG A 1 92 ? 47.159 -7.564 -3.783 1.00 48.31 92 ARG A O 1
ATOM 699 N N . LEU A 1 93 ? 45.428 -7.691 -5.214 1.00 39.78 93 LEU A N 1
ATOM 700 C CA . LEU A 1 93 ? 44.342 -7.237 -4.332 1.00 39.78 93 LEU A CA 1
ATOM 701 C C . LEU A 1 93 ? 43.093 -8.008 -4.794 1.00 39.78 93 LEU A C 1
ATOM 703 O O . LEU A 1 93 ? 42.688 -7.876 -5.940 1.00 39.78 93 LEU A O 1
ATOM 707 N N . ARG A 1 94 ? 42.732 -9.100 -4.112 1.00 41.12 94 ARG A N 1
ATOM 708 C CA . ARG A 1 94 ? 41.787 -9.168 -2.980 1.00 41.12 94 ARG A CA 1
ATOM 709 C C . ARG A 1 94 ? 40.408 -8.647 -3.401 1.00 41.12 94 ARG A C 1
ATOM 711 O O . ARG A 1 94 ? 40.232 -7.450 -3.585 1.00 41.12 94 ARG A O 1
ATOM 718 N N . GLU A 1 95 ? 39.488 -9.591 -3.591 1.00 39.03 95 GLU A N 1
ATOM 719 C CA . GLU A 1 95 ? 38.083 -9.360 -3.937 1.00 39.03 95 GLU A CA 1
ATOM 720 C C . GLU A 1 95 ? 37.441 -8.348 -2.975 1.00 39.03 95 GLU A C 1
ATOM 722 O O . GLU A 1 95 ? 37.634 -8.472 -1.760 1.00 39.03 95 GLU A O 1
ATOM 727 N N . PRO A 1 96 ? 36.691 -7.352 -3.475 1.00 38.66 96 PRO A N 1
ATOM 728 C CA . PRO A 1 96 ? 35.859 -6.529 -2.615 1.00 38.66 96 PRO A CA 1
ATOM 729 C C . PRO A 1 96 ? 34.610 -7.319 -2.195 1.00 38.66 96 PRO A C 1
ATOM 731 O O . PRO A 1 96 ? 33.863 -7.823 -3.034 1.00 38.66 96 PRO A O 1
ATOM 734 N N . GLU A 1 97 ? 34.392 -7.411 -0.882 1.00 41.75 97 GLU A N 1
ATOM 735 C CA . GLU A 1 97 ? 33.104 -7.781 -0.289 1.00 41.75 97 GLU A CA 1
ATOM 736 C C . GLU A 1 97 ? 31.981 -6.849 -0.789 1.00 41.75 97 GLU A C 1
ATOM 738 O O . GLU A 1 97 ? 32.229 -5.669 -1.058 1.00 41.75 97 GLU A O 1
ATOM 743 N N . PRO A 1 98 ? 30.727 -7.328 -0.875 1.00 45.69 98 PRO A N 1
ATOM 744 C CA . PRO A 1 98 ? 29.592 -6.485 -1.222 1.00 45.69 98 PRO A CA 1
ATOM 745 C C . PRO A 1 98 ? 29.276 -5.509 -0.076 1.00 45.69 98 PRO A C 1
ATOM 747 O O . PRO A 1 98 ? 28.776 -5.899 0.981 1.00 45.69 98 PRO A O 1
ATOM 750 N N . GLU A 1 99 ? 29.553 -4.221 -0.290 1.00 38.97 99 GLU A N 1
ATOM 751 C CA . GLU A 1 99 ? 29.214 -3.154 0.653 1.00 38.97 99 GLU A CA 1
ATOM 752 C C . GLU A 1 99 ? 27.694 -3.052 0.867 1.00 38.97 99 GLU A C 1
ATOM 754 O O . GLU A 1 99 ? 26.904 -2.846 -0.056 1.00 38.97 99 GLU A O 1
ATOM 759 N N . ARG A 1 100 ? 27.287 -3.157 2.136 1.00 45.84 100 ARG A N 1
ATOM 760 C CA . ARG A 1 100 ? 25.961 -2.778 2.630 1.00 45.84 100 ARG A CA 1
ATOM 761 C C . ARG A 1 100 ? 25.826 -1.252 2.595 1.00 45.84 100 ARG A C 1
ATOM 763 O O . ARG A 1 100 ? 26.599 -0.549 3.238 1.00 45.84 100 ARG A O 1
ATOM 770 N N . HIS A 1 101 ? 24.810 -0.741 1.906 1.00 35.72 101 HIS A N 1
ATOM 771 C CA . HIS A 1 101 ? 24.461 0.683 1.923 1.00 35.72 101 HIS A CA 1
ATOM 772 C C . HIS A 1 101 ? 23.939 1.137 3.306 1.00 35.72 101 HIS A C 1
ATOM 774 O O . HIS A 1 101 ? 23.068 0.465 3.864 1.00 35.72 101 HIS A O 1
ATOM 780 N N . PRO A 1 102 ? 24.385 2.290 3.848 1.00 33.56 102 PRO A N 1
ATOM 781 C CA . PRO A 1 102 ? 23.750 2.928 5.002 1.00 33.56 102 PRO A CA 1
ATOM 782 C C . PRO A 1 102 ? 22.550 3.824 4.603 1.00 33.56 102 PRO A C 1
ATOM 784 O O . PRO A 1 102 ? 22.538 4.378 3.499 1.00 33.56 102 PRO A O 1
ATOM 787 N N . PRO A 1 103 ? 21.549 4.020 5.489 1.00 42.12 103 PRO A N 1
ATOM 788 C CA . PRO A 1 103 ? 20.274 4.644 5.130 1.00 42.12 103 PRO A CA 1
ATOM 789 C C . PRO A 1 103 ? 20.142 6.089 5.648 1.00 42.12 103 PRO A C 1
ATOM 791 O O . PRO A 1 103 ? 19.569 6.257 6.715 1.00 42.12 103 PRO A O 1
ATOM 794 N N . TRP A 1 104 ? 20.654 7.134 4.969 1.00 44.25 104 TRP A N 1
ATOM 795 C CA . TRP A 1 104 ? 20.361 8.548 5.355 1.00 44.25 104 TRP A CA 1
ATOM 796 C C . TRP A 1 104 ? 20.899 9.668 4.422 1.00 44.25 104 TRP A C 1
ATOM 798 O O . TRP A 1 104 ? 21.250 10.747 4.893 1.00 44.25 104 TRP A O 1
ATOM 808 N N . PHE A 1 105 ? 20.938 9.515 3.093 1.00 32.59 105 PHE A N 1
ATOM 809 C CA . PHE A 1 105 ? 21.355 10.643 2.232 1.00 32.59 105 PHE A CA 1
ATOM 810 C C . PHE A 1 105 ? 20.218 11.678 2.029 1.00 32.59 105 PHE A C 1
ATOM 812 O O . PHE A 1 105 ? 19.431 11.566 1.092 1.00 32.59 105 PHE A O 1
ATOM 819 N N . MET A 1 106 ? 20.134 12.691 2.906 1.00 32.47 106 MET A N 1
ATOM 820 C CA . MET A 1 106 ? 19.424 13.959 2.660 1.00 32.47 106 MET A CA 1
ATOM 821 C C . MET A 1 106 ? 20.417 15.016 2.156 1.00 32.47 106 MET A C 1
ATOM 823 O O . MET A 1 106 ? 21.379 15.346 2.847 1.00 32.47 106 MET A O 1
ATOM 827 N N . GLY A 1 107 ? 20.163 15.567 0.969 1.00 34.34 107 GLY A N 1
ATOM 828 C CA . GLY A 1 107 ? 20.827 16.758 0.441 1.00 34.34 107 GLY A CA 1
ATOM 829 C C . GLY A 1 107 ? 19.822 17.902 0.324 1.00 34.34 107 GLY A C 1
ATOM 830 O O . GLY A 1 107 ? 18.789 17.753 -0.320 1.00 34.34 107 GLY A O 1
ATOM 831 N N . VAL A 1 108 ? 20.145 19.011 0.984 1.00 36.50 108 VAL A N 1
ATOM 832 C CA . VAL A 1 108 ? 19.416 20.284 1.049 1.00 36.50 108 VAL A CA 1
ATOM 833 C C . VAL A 1 108 ? 19.269 20.905 -0.345 1.00 36.50 108 VAL A C 1
ATOM 835 O O . VAL A 1 108 ? 20.255 21.001 -1.074 1.00 36.50 108 VAL A O 1
ATOM 838 N N . VAL A 1 109 ? 18.066 21.375 -0.693 1.00 34.97 109 VAL A N 1
ATOM 839 C CA . VAL A 1 109 ? 17.861 22.333 -1.791 1.00 34.97 109 VAL A CA 1
ATOM 840 C C . VAL A 1 109 ? 16.939 23.450 -1.319 1.00 34.97 109 VAL A C 1
ATOM 842 O O . VAL A 1 109 ? 15.961 23.204 -0.618 1.00 34.97 109 VAL A O 1
ATOM 845 N N . ASP A 1 110 ? 17.340 24.658 -1.695 1.00 31.39 110 ASP A N 1
ATOM 846 C CA . ASP A 1 110 ? 16.876 25.963 -1.244 1.00 31.39 110 ASP A CA 1
ATOM 847 C C . ASP A 1 110 ? 15.416 26.269 -1.617 1.00 31.39 110 ASP A C 1
ATOM 849 O O . ASP A 1 110 ? 14.904 25.867 -2.665 1.00 31.39 110 ASP A O 1
ATOM 853 N N . GLU A 1 111 ? 14.768 27.002 -0.720 1.00 39.69 111 GLU A N 1
ATOM 854 C CA . GLU A 1 111 ? 13.330 27.164 -0.568 1.00 39.69 111 GLU A CA 1
ATOM 855 C C . GLU A 1 111 ? 12.950 28.624 -0.838 1.00 39.69 111 GLU A C 1
ATOM 857 O O . GLU A 1 111 ? 12.976 29.473 0.049 1.00 39.69 111 GLU A O 1
ATOM 862 N N . ALA A 1 112 ? 12.569 28.939 -2.076 1.00 36.41 112 ALA A N 1
ATOM 863 C CA . ALA A 1 112 ? 11.884 30.189 -2.376 1.00 36.41 112 ALA A CA 1
ATOM 864 C C . ALA A 1 112 ? 10.958 30.007 -3.580 1.00 36.41 112 ALA A C 1
ATOM 866 O O . ALA A 1 112 ? 11.410 29.678 -4.671 1.00 36.41 112 ALA A O 1
ATOM 867 N N . LEU A 1 113 ? 9.672 30.302 -3.357 1.00 37.22 113 LEU A N 1
ATOM 868 C CA . LEU A 1 113 ? 8.542 30.260 -4.297 1.00 37.22 113 LEU A CA 1
ATOM 869 C C . LEU A 1 113 ? 7.862 28.887 -4.441 1.00 37.22 113 LEU A C 1
ATOM 871 O O . LEU A 1 113 ? 7.991 28.272 -5.481 1.00 37.22 113 LEU A O 1
ATOM 875 N N . TYR A 1 114 ? 7.116 28.437 -3.417 1.00 32.84 114 TYR A N 1
ATOM 876 C CA . TYR A 1 114 ? 5.721 27.928 -3.491 1.00 32.84 114 TYR A CA 1
ATOM 877 C C . TYR A 1 114 ? 5.257 27.461 -2.090 1.00 32.84 114 TYR A C 1
ATOM 879 O O . TYR A 1 114 ? 5.786 26.473 -1.586 1.00 32.84 114 TYR A O 1
ATOM 887 N N . PRO A 1 115 ? 4.224 28.055 -1.457 1.00 33.75 115 PRO A N 1
ATOM 888 C CA . PRO A 1 115 ? 3.625 27.457 -0.270 1.00 33.75 115 PRO A CA 1
ATOM 889 C C . PRO A 1 115 ? 2.652 26.350 -0.705 1.00 33.75 115 PRO A C 1
ATOM 891 O O . PRO A 1 115 ? 1.480 26.602 -0.985 1.00 33.75 11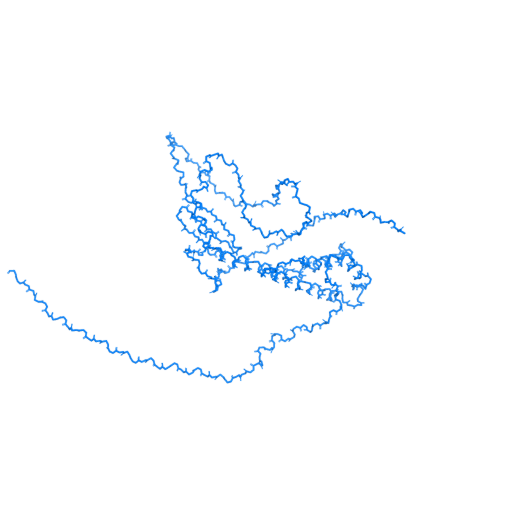5 PRO A O 1
ATOM 894 N N . ARG A 1 116 ? 3.125 25.101 -0.775 1.00 33.09 116 ARG A N 1
ATOM 895 C CA . ARG A 1 116 ? 2.264 23.908 -0.825 1.00 33.09 116 ARG A CA 1
ATOM 896 C C . ARG A 1 116 ? 2.624 22.981 0.328 1.00 33.09 116 ARG A C 1
ATOM 898 O O . ARG A 1 116 ? 3.725 22.449 0.384 1.00 33.09 116 ARG A O 1
ATOM 905 N N . ARG A 1 117 ? 1.667 22.775 1.237 1.00 33.09 117 ARG A N 1
ATOM 906 C CA . ARG A 1 117 ? 1.723 21.698 2.232 1.00 33.09 117 ARG A CA 1
ATOM 907 C C . ARG A 1 117 ? 1.869 20.367 1.494 1.00 33.09 117 ARG A C 1
ATOM 909 O O . ARG A 1 117 ? 1.058 20.055 0.623 1.00 33.09 117 ARG A O 1
ATOM 916 N N . ALA A 1 118 ? 2.929 19.644 1.833 1.00 33.28 118 ALA A N 1
ATOM 917 C CA . ALA A 1 118 ? 3.292 18.359 1.267 1.00 33.28 118 ALA A CA 1
ATOM 918 C C . ALA A 1 118 ? 2.171 17.330 1.476 1.00 33.28 118 ALA A C 1
ATOM 920 O O . ALA A 1 118 ? 1.797 17.028 2.608 1.00 33.28 118 ALA A O 1
ATOM 921 N N . ALA A 1 119 ? 1.652 16.782 0.378 1.00 37.78 119 ALA A N 1
ATOM 922 C CA . ALA A 1 119 ? 1.082 15.443 0.409 1.00 37.78 119 ALA A CA 1
ATOM 923 C C . ALA A 1 119 ? 2.245 14.453 0.645 1.00 37.78 119 ALA A C 1
ATOM 925 O O . ALA A 1 119 ? 3.324 14.672 0.087 1.00 37.78 119 ALA A O 1
ATOM 926 N N . PRO A 1 120 ? 2.070 13.383 1.440 1.00 44.69 120 PRO A N 1
ATOM 927 C CA . PRO A 1 120 ? 3.153 12.456 1.796 1.00 44.69 120 PRO A CA 1
ATOM 928 C C . PRO A 1 120 ? 3.713 11.645 0.615 1.00 44.69 120 PRO A C 1
ATOM 930 O O . PRO A 1 120 ? 4.710 10.946 0.771 1.00 44.69 120 PRO A O 1
ATOM 933 N N . TYR A 1 121 ? 3.137 11.777 -0.581 1.00 49.06 121 TYR A N 1
ATOM 934 C CA . TYR A 1 121 ? 3.671 11.200 -1.806 1.00 49.06 121 TYR A CA 1
ATOM 935 C C . TYR A 1 121 ? 3.752 12.289 -2.874 1.00 49.06 121 TYR A C 1
ATOM 937 O O . TYR A 1 121 ? 2.740 12.787 -3.368 1.00 49.06 121 TYR A O 1
ATOM 945 N N . GLY A 1 122 ? 4.983 12.695 -3.186 1.00 37.69 122 GLY A N 1
ATOM 946 C CA . GLY A 1 122 ? 5.277 13.596 -4.294 1.00 37.69 122 GLY A CA 1
ATOM 947 C C . GLY A 1 122 ? 4.843 13.013 -5.648 1.00 37.69 122 GLY A C 1
ATOM 948 O O . GLY A 1 122 ? 4.430 11.850 -5.721 1.00 37.69 122 GLY A O 1
ATOM 949 N N . PRO A 1 123 ? 4.930 13.801 -6.738 1.00 34.97 123 PRO A N 1
ATOM 950 C CA . PRO A 1 123 ? 4.725 13.278 -8.089 1.00 34.97 123 PRO A CA 1
ATOM 951 C C . PRO A 1 123 ? 5.561 12.008 -8.267 1.00 34.97 123 PRO A C 1
ATOM 953 O O . PRO A 1 123 ? 6.677 11.946 -7.746 1.00 34.97 123 PRO A O 1
ATOM 956 N N . ALA A 1 124 ? 5.008 11.002 -8.961 1.00 38.59 124 ALA A N 1
ATOM 957 C CA . ALA A 1 124 ? 5.716 9.763 -9.283 1.00 38.59 124 ALA A CA 1
ATOM 958 C C . ALA A 1 124 ? 7.165 10.112 -9.642 1.00 38.59 124 ALA A C 1
ATOM 960 O O . ALA A 1 124 ? 7.351 11.018 -10.462 1.00 38.59 124 ALA A O 1
ATOM 961 N N . PRO A 1 125 ? 8.173 9.501 -8.995 1.00 36.94 125 PRO A N 1
ATOM 962 C CA . PRO A 1 125 ? 9.543 9.891 -9.228 1.00 36.94 125 PRO A CA 1
ATOM 963 C C . PRO A 1 125 ? 9.838 9.656 -10.704 1.00 36.94 125 PRO A C 1
ATOM 965 O O . PRO A 1 125 ? 10.068 8.534 -11.147 1.00 36.94 125 PRO A O 1
ATOM 968 N N . ILE A 1 126 ? 9.869 10.738 -11.477 1.00 40.44 126 ILE A N 1
ATOM 969 C CA . ILE A 1 126 ? 10.732 10.793 -12.637 1.00 40.44 126 ILE A CA 1
ATOM 970 C C . ILE A 1 126 ? 12.120 10.784 -12.007 1.00 40.44 126 ILE A C 1
ATOM 972 O O . ILE A 1 126 ? 12.675 11.829 -11.675 1.00 40.44 126 ILE A O 1
ATOM 976 N N . LEU A 1 127 ? 12.660 9.588 -11.763 1.00 42.78 127 LEU A N 1
ATOM 977 C CA . LEU A 1 127 ? 14.068 9.374 -11.447 1.00 42.78 127 LEU A CA 1
ATOM 978 C C . LEU A 1 127 ? 14.890 9.696 -12.706 1.00 42.78 127 LEU A C 1
ATOM 980 O O . LEU A 1 127 ? 15.570 8.859 -13.281 1.00 42.78 127 LEU A O 1
ATOM 984 N N . ALA A 1 128 ? 14.836 10.955 -13.133 1.00 39.59 128 ALA A N 1
ATOM 985 C CA . ALA A 1 128 ? 15.915 11.632 -13.821 1.00 39.59 128 ALA A CA 1
ATOM 986 C C . ALA A 1 128 ? 16.776 12.297 -12.738 1.00 39.59 128 ALA A C 1
ATOM 988 O O . ALA A 1 128 ? 16.954 13.512 -12.700 1.00 39.59 128 ALA A O 1
ATOM 989 N N . GLY A 1 129 ? 17.276 11.488 -11.801 1.00 36.97 129 GLY A N 1
ATOM 990 C CA . GLY A 1 129 ? 18.314 11.915 -10.879 1.00 36.97 129 GLY A CA 1
ATOM 991 C C . GLY A 1 129 ? 19.604 12.092 -11.666 1.00 36.97 129 GLY A C 1
ATOM 992 O O . GLY A 1 129 ? 20.393 11.159 -11.789 1.00 36.97 129 GLY A O 1
ATOM 993 N N . PHE A 1 130 ? 19.824 13.288 -12.211 1.00 39.81 130 PHE A N 1
ATOM 994 C CA . PHE A 1 130 ? 21.138 13.749 -12.652 1.00 39.81 130 PHE A CA 1
ATOM 995 C C . PHE A 1 130 ? 22.026 13.924 -11.407 1.00 39.81 130 PHE A C 1
ATOM 997 O O . PHE A 1 130 ? 22.309 15.030 -10.958 1.00 39.81 130 PHE A O 1
ATOM 1004 N N . GLY A 1 131 ? 22.460 12.811 -10.814 1.00 36.03 131 GLY A N 1
ATOM 1005 C CA . GLY A 1 131 ? 23.499 12.781 -9.790 1.00 36.03 131 GLY A CA 1
ATOM 1006 C C . GLY A 1 131 ? 24.847 13.107 -10.423 1.00 36.03 131 GLY A C 1
ATOM 1007 O O . GLY A 1 131 ? 25.677 12.227 -10.648 1.00 36.03 131 GLY A O 1
ATOM 1008 N N . ALA A 1 132 ? 25.065 14.374 -10.768 1.00 34.62 132 ALA A N 1
ATOM 1009 C CA . ALA A 1 132 ? 26.348 14.855 -11.242 1.00 34.62 132 ALA A CA 1
ATOM 1010 C C . ALA A 1 132 ? 27.325 14.927 -10.059 1.00 34.62 132 ALA A C 1
ATOM 1012 O O . ALA A 1 132 ? 27.510 15.969 -9.441 1.00 34.62 132 ALA A O 1
ATOM 1013 N N . ARG A 1 133 ? 28.024 13.823 -9.774 1.00 46.47 133 ARG A N 1
ATOM 1014 C CA . ARG A 1 133 ? 29.387 13.949 -9.249 1.00 46.47 133 ARG A CA 1
ATOM 1015 C C . ARG A 1 133 ? 30.173 14.760 -10.284 1.00 46.47 133 ARG A C 1
ATOM 1017 O O . ARG A 1 133 ? 30.283 14.332 -11.442 1.00 46.47 133 ARG A O 1
ATOM 1024 N N . PHE A 1 134 ? 30.647 15.942 -9.888 1.00 38.88 134 PHE A N 1
ATOM 1025 C CA . PHE A 1 134 ? 31.546 16.797 -10.667 1.00 38.88 134 PHE A CA 1
ATOM 1026 C C . PHE A 1 134 ? 32.920 16.112 -10.804 1.00 38.88 134 PHE A C 1
ATOM 1028 O O . PHE A 1 134 ? 33.912 16.529 -10.219 1.00 38.88 134 PHE A O 1
ATOM 1035 N N . GLY A 1 135 ? 32.972 15.021 -11.571 1.00 46.44 135 GLY A N 1
ATOM 1036 C CA . GLY A 1 135 ? 34.195 14.626 -12.263 1.00 46.44 135 GLY A CA 1
ATOM 1037 C C . GLY A 1 135 ? 34.561 15.753 -13.228 1.00 46.44 135 GLY A C 1
ATOM 1038 O O . GLY A 1 135 ? 33.668 16.319 -13.865 1.00 46.44 135 GLY A O 1
ATOM 1039 N N . GLY A 1 136 ? 35.836 16.143 -13.249 1.00 45.47 136 GLY A N 1
ATOM 1040 C CA . GLY A 1 136 ? 36.333 17.330 -13.950 1.00 45.47 136 GLY A CA 1
ATOM 1041 C C . GLY A 1 136 ? 35.951 17.390 -15.435 1.00 45.47 136 GLY A C 1
ATOM 1042 O O . GLY A 1 136 ? 35.482 16.421 -16.021 1.00 45.47 136 GLY A O 1
ATOM 1043 N N . LEU A 1 137 ? 36.184 18.539 -16.076 1.00 52.59 137 LEU A N 1
ATOM 1044 C CA . LEU A 1 137 ? 35.816 18.839 -17.475 1.00 52.59 137 LEU A CA 1
ATOM 1045 C C . LEU A 1 137 ? 36.194 17.754 -18.516 1.00 52.59 137 LEU A C 1
ATOM 1047 O O . LEU A 1 137 ? 35.563 17.681 -19.572 1.00 52.59 137 LEU A O 1
ATOM 1051 N N . ALA A 1 138 ? 37.164 16.880 -18.223 1.00 55.19 138 ALA A N 1
ATOM 1052 C CA . ALA A 1 138 ? 37.506 15.717 -19.047 1.00 55.19 138 ALA A CA 1
ATOM 1053 C C . ALA A 1 138 ? 36.435 14.597 -19.040 1.00 55.19 138 ALA A C 1
ATOM 1055 O O . ALA A 1 138 ? 36.225 13.948 -20.067 1.00 55.19 138 ALA A O 1
ATOM 1056 N N . ASP A 1 139 ? 35.690 14.413 -17.944 1.00 59.03 139 ASP A N 1
ATOM 1057 C CA . ASP A 1 139 ? 34.598 13.430 -17.842 1.00 59.03 139 ASP A CA 1
ATOM 1058 C C . ASP A 1 139 ? 33.323 13.875 -18.572 1.00 59.03 139 ASP A C 1
ATOM 1060 O O . ASP A 1 139 ? 32.493 13.047 -18.956 1.00 59.03 139 ASP A O 1
ATOM 1064 N N . GLY A 1 140 ? 33.168 15.179 -18.827 1.00 58.06 140 GLY A N 1
ATOM 1065 C CA . GLY A 1 140 ? 31.992 15.731 -19.503 1.00 58.06 140 GLY A CA 1
ATOM 1066 C C . GLY A 1 140 ? 31.803 15.212 -20.934 1.00 58.06 140 GLY A C 1
ATOM 1067 O O . GLY A 1 140 ? 30.670 15.005 -21.367 1.00 58.06 140 GLY A O 1
ATOM 1068 N N . ARG A 1 141 ? 32.894 14.935 -21.666 1.00 60.50 141 ARG A N 1
ATOM 1069 C CA . ARG A 1 141 ? 32.808 14.424 -23.050 1.00 60.50 141 ARG A CA 1
ATOM 1070 C C . ARG A 1 141 ? 32.493 12.930 -23.122 1.00 60.50 141 ARG A C 1
ATOM 1072 O O . ARG A 1 141 ? 31.846 12.500 -24.072 1.00 60.50 141 ARG A O 1
ATOM 1079 N N . ARG A 1 142 ? 32.898 12.140 -22.120 1.00 64.38 142 ARG A N 1
ATOM 1080 C CA . ARG A 1 142 ? 32.635 10.689 -22.084 1.00 64.38 142 ARG A CA 1
ATOM 1081 C C . ARG A 1 142 ? 31.172 10.377 -21.764 1.00 64.38 142 ARG A C 1
ATOM 1083 O O . ARG A 1 142 ? 30.609 9.472 -22.370 1.00 64.38 142 ARG A O 1
ATOM 1090 N N . LYS A 1 143 ? 30.523 11.184 -20.916 1.00 66.69 143 LYS A N 1
ATOM 1091 C CA . LYS A 1 143 ? 29.109 11.003 -20.520 1.00 66.69 143 LYS A CA 1
ATOM 1092 C C . LYS A 1 143 ? 28.104 11.075 -21.685 1.00 66.69 143 LYS A C 1
ATOM 1094 O O . LYS A 1 143 ? 26.988 10.584 -21.548 1.00 66.69 143 LYS A O 1
ATOM 1099 N N . ASN A 1 144 ? 28.490 11.633 -22.836 1.00 73.75 144 ASN A N 1
ATOM 1100 C CA . ASN A 1 144 ? 27.591 11.845 -23.977 1.00 73.75 144 ASN A CA 1
ATOM 1101 C C . ASN A 1 144 ? 27.787 10.865 -25.149 1.00 73.75 144 ASN A C 1
ATOM 1103 O O . ASN A 1 144 ? 27.081 10.999 -26.148 1.00 73.75 144 ASN A O 1
ATOM 1107 N N . ARG A 1 145 ? 28.705 9.887 -25.054 1.00 76.62 145 ARG A N 1
ATOM 1108 C CA . ARG A 1 145 ? 29.170 9.087 -26.210 1.00 76.62 145 ARG A CA 1
ATOM 1109 C C . ARG A 1 145 ? 28.073 8.288 -26.934 1.00 76.62 145 ARG A C 1
ATOM 1111 O O . ARG A 1 145 ? 28.214 8.027 -28.119 1.00 76.62 145 ARG A O 1
ATOM 1118 N N . HIS A 1 146 ? 26.952 8.003 -26.267 1.00 88.44 146 HIS A N 1
ATOM 1119 C CA . HIS A 1 146 ? 25.811 7.269 -26.837 1.00 88.44 146 HIS A CA 1
ATOM 1120 C C . HIS A 1 146 ? 24.459 7.933 -26.527 1.00 88.44 146 HIS A C 1
ATOM 1122 O O . HIS A 1 146 ? 23.445 7.254 -26.388 1.00 88.44 146 HIS A O 1
ATOM 1128 N N . LYS A 1 147 ? 24.418 9.266 -26.371 1.00 89.44 147 LYS A N 1
ATOM 1129 C CA . LYS A 1 147 ? 23.200 9.976 -25.930 1.00 89.44 147 LYS A CA 1
ATOM 1130 C C . LYS A 1 147 ? 21.991 9.714 -26.841 1.00 89.44 147 LYS A C 1
ATOM 1132 O O . LYS A 1 147 ? 20.911 9.430 -26.331 1.00 89.44 147 LYS A O 1
ATOM 1137 N N . SER A 1 148 ? 22.172 9.776 -28.162 1.00 91.12 148 SER A N 1
ATOM 1138 C CA . SER A 1 148 ? 21.098 9.529 -29.137 1.00 91.12 148 SER A CA 1
ATOM 1139 C C . SER A 1 148 ? 20.600 8.083 -29.094 1.00 91.12 148 SER A C 1
ATOM 1141 O O . SER A 1 148 ? 19.394 7.861 -29.043 1.00 91.12 148 SER A O 1
ATOM 1143 N N . ALA A 1 149 ? 21.509 7.106 -29.035 1.00 92.69 149 ALA A N 1
ATOM 1144 C CA . ALA A 1 149 ? 21.159 5.688 -28.962 1.00 92.69 149 ALA A CA 1
ATOM 1145 C C . ALA A 1 149 ? 20.429 5.337 -27.651 1.00 92.69 149 ALA A C 1
ATOM 1147 O O . ALA A 1 149 ? 19.403 4.660 -27.677 1.00 92.69 149 ALA A O 1
ATOM 1148 N N . LYS A 1 150 ? 20.882 5.872 -26.507 1.00 93.00 150 LYS A N 1
ATOM 1149 C CA . LYS A 1 150 ? 20.179 5.729 -25.220 1.00 93.00 150 LYS A CA 1
ATOM 1150 C C . LYS A 1 150 ? 18.793 6.368 -25.256 1.00 93.00 150 LYS A C 1
ATOM 1152 O O . LYS A 1 150 ? 17.843 5.791 -24.740 1.00 93.00 150 LYS A O 1
ATOM 1157 N N . GLN A 1 151 ? 18.651 7.539 -25.878 1.00 93.44 151 GLN A N 1
ATOM 1158 C CA . GLN A 1 151 ? 17.348 8.185 -26.034 1.00 93.44 151 GLN A CA 1
ATOM 1159 C C . GLN A 1 151 ? 16.406 7.355 -26.917 1.00 93.44 151 GLN A C 1
ATOM 1161 O O . GLN A 1 151 ? 15.257 7.147 -26.535 1.00 93.44 151 GLN A O 1
ATOM 1166 N N . ALA A 1 152 ? 16.893 6.829 -28.045 1.00 93.62 152 ALA A N 1
ATOM 1167 C CA . ALA A 1 152 ? 16.121 5.937 -28.909 1.00 93.62 152 ALA A CA 1
ATOM 1168 C C . ALA A 1 152 ? 15.670 4.674 -28.156 1.00 93.62 152 ALA A C 1
ATOM 1170 O O . ALA A 1 152 ? 14.501 4.304 -28.227 1.00 93.62 152 ALA A O 1
ATOM 1171 N N . PHE A 1 153 ? 16.556 4.076 -27.352 1.00 94.62 153 PHE A N 1
ATOM 1172 C CA . PHE A 1 153 ? 16.218 2.959 -26.470 1.00 94.62 153 PHE A CA 1
ATOM 1173 C C . PHE A 1 153 ? 15.113 3.318 -25.464 1.00 94.62 153 PHE A C 1
ATOM 1175 O O . PHE A 1 153 ? 14.168 2.552 -25.273 1.00 94.62 153 PHE A O 1
ATOM 1182 N N . MET A 1 154 ? 15.197 4.491 -24.827 1.00 96.06 154 MET A N 1
ATOM 1183 C CA . MET A 1 154 ? 14.201 4.934 -23.842 1.00 96.06 154 MET A CA 1
ATOM 1184 C C . MET A 1 154 ? 12.815 5.139 -24.450 1.00 96.06 154 MET A C 1
ATOM 1186 O O . MET A 1 154 ? 11.831 4.801 -23.791 1.00 96.06 154 MET A O 1
ATOM 1190 N N . ILE A 1 155 ? 12.755 5.665 -25.679 1.00 93.50 155 ILE A N 1
ATOM 1191 C CA . ILE A 1 155 ? 11.517 5.832 -26.453 1.00 93.50 155 ILE A CA 1
ATOM 1192 C C . ILE A 1 155 ? 10.963 4.456 -26.838 1.00 93.50 155 ILE A C 1
ATOM 1194 O O . ILE A 1 155 ? 9.812 4.148 -26.545 1.00 93.50 155 ILE A O 1
ATOM 1198 N N . ALA A 1 156 ? 11.796 3.587 -27.417 1.00 94.81 156 ALA A N 1
ATOM 1199 C CA . ALA A 1 156 ? 11.373 2.262 -27.872 1.00 94.81 156 ALA A CA 1
ATOM 1200 C C . ALA A 1 156 ? 10.881 1.348 -26.733 1.00 94.81 156 ALA A C 1
ATOM 1202 O O . ALA A 1 156 ? 10.076 0.449 -26.962 1.00 94.81 156 ALA A O 1
ATOM 1203 N N . THR A 1 157 ? 11.349 1.571 -25.501 1.00 95.81 157 THR A N 1
ATOM 1204 C CA . THR A 1 157 ? 10.974 0.777 -24.318 1.00 95.81 157 THR A CA 1
ATOM 1205 C C . THR A 1 157 ? 9.969 1.469 -23.399 1.00 95.81 157 THR A C 1
ATOM 1207 O O . THR A 1 157 ? 9.634 0.917 -22.354 1.00 95.81 157 THR A O 1
ATOM 1210 N N . GLU A 1 158 ? 9.471 2.658 -23.742 1.00 94.00 158 GLU A N 1
ATOM 1211 C CA . GLU A 1 158 ? 8.580 3.443 -22.878 1.00 94.00 158 GLU A CA 1
ATOM 1212 C C . GLU A 1 158 ? 7.338 2.654 -22.436 1.00 94.00 158 GLU A C 1
ATOM 1214 O O . GLU A 1 158 ? 7.085 2.525 -21.237 1.00 94.00 158 GLU A O 1
ATOM 1219 N N . GLN A 1 159 ? 6.607 2.062 -23.387 1.00 92.75 159 GLN A N 1
ATOM 1220 C CA . GLN A 1 159 ? 5.380 1.310 -23.099 1.00 92.75 159 GLN A CA 1
ATOM 1221 C C . GLN A 1 159 ? 5.645 0.090 -22.210 1.00 92.75 159 GLN A C 1
ATOM 1223 O O . GLN A 1 159 ? 4.955 -0.118 -21.213 1.00 92.75 159 GLN A O 1
ATOM 1228 N N . LEU A 1 160 ? 6.679 -0.694 -22.530 1.00 93.50 160 LEU A N 1
ATOM 1229 C CA . LEU A 1 160 ? 7.098 -1.838 -21.717 1.00 93.50 160 LEU A CA 1
ATOM 1230 C C . LEU A 1 160 ? 7.390 -1.407 -20.274 1.00 93.50 160 LEU A C 1
ATOM 1232 O O . LEU A 1 160 ? 6.891 -2.020 -19.332 1.00 93.50 160 LEU A O 1
ATOM 1236 N N . ARG A 1 161 ? 8.167 -0.335 -20.092 1.00 94.19 161 ARG A N 1
ATOM 1237 C CA . ARG A 1 161 ? 8.535 0.170 -18.762 1.00 94.19 161 ARG A CA 1
ATOM 1238 C C . ARG A 1 161 ? 7.327 0.669 -17.985 1.00 94.19 161 ARG A C 1
ATOM 1240 O O . ARG A 1 161 ? 7.226 0.388 -16.797 1.00 94.19 161 ARG A O 1
ATOM 1247 N N . PHE A 1 162 ? 6.384 1.330 -18.653 1.00 90.62 162 PHE A N 1
ATOM 1248 C CA . PHE A 1 162 ? 5.114 1.721 -18.046 1.00 90.62 162 PHE A CA 1
ATOM 1249 C C . PHE A 1 162 ? 4.307 0.506 -17.561 1.00 90.62 162 PHE A C 1
ATOM 1251 O O . PHE A 1 162 ? 3.802 0.505 -16.438 1.00 90.62 162 PHE A O 1
ATOM 1258 N N . HIS A 1 163 ? 4.227 -0.565 -18.358 1.00 91.19 163 HIS A N 1
ATOM 1259 C CA . HIS A 1 163 ? 3.555 -1.800 -17.947 1.00 91.19 163 HIS A CA 1
ATOM 1260 C C . HIS A 1 163 ? 4.237 -2.480 -16.756 1.00 91.19 163 HIS A C 1
ATOM 1262 O O . HIS A 1 163 ? 3.540 -2.896 -15.828 1.00 91.19 163 HIS A O 1
ATOM 1268 N N . LEU A 1 164 ? 5.571 -2.563 -16.759 1.00 90.75 164 LEU A N 1
ATOM 1269 C CA . LEU A 1 164 ? 6.349 -3.111 -15.645 1.00 90.75 164 LEU A CA 1
ATOM 1270 C C . LEU A 1 164 ? 6.132 -2.297 -14.364 1.00 90.75 164 LEU A C 1
ATOM 1272 O O . LEU A 1 164 ? 5.756 -2.865 -13.341 1.00 90.75 164 LEU A O 1
ATOM 1276 N N . ALA A 1 165 ? 6.241 -0.969 -14.447 1.00 89.56 165 ALA A N 1
ATOM 1277 C CA . ALA A 1 165 ? 5.996 -0.069 -13.323 1.00 89.56 165 ALA A CA 1
ATOM 1278 C C . ALA A 1 165 ? 4.590 -0.251 -12.734 1.00 89.56 165 ALA A C 1
ATOM 1280 O O . ALA A 1 165 ? 4.433 -0.381 -11.521 1.00 89.56 165 ALA A O 1
ATOM 1281 N N . ASN A 1 166 ? 3.562 -0.332 -13.584 1.00 89.44 166 ASN A N 1
ATOM 1282 C CA . ASN A 1 166 ? 2.187 -0.557 -13.137 1.00 89.44 166 ASN A CA 1
ATOM 1283 C C . ASN A 1 166 ? 1.994 -1.934 -12.492 1.00 89.44 166 ASN A C 1
ATOM 1285 O O . ASN A 1 166 ? 1.294 -2.044 -11.486 1.00 89.44 166 ASN A O 1
ATOM 1289 N N . ALA A 1 167 ? 2.579 -2.990 -13.063 1.00 90.00 167 ALA A N 1
ATOM 1290 C CA . ALA A 1 167 ? 2.489 -4.339 -12.512 1.00 90.00 167 ALA A CA 1
ATOM 1291 C C . ALA A 1 167 ? 3.177 -4.430 -11.144 1.00 90.00 167 ALA A C 1
ATOM 1293 O O . ALA A 1 167 ? 2.579 -4.919 -10.187 1.00 90.00 167 ALA A O 1
ATOM 1294 N N . TRP A 1 168 ? 4.389 -3.886 -11.035 1.00 91.50 168 TRP A N 1
ATOM 1295 C CA . TRP A 1 168 ? 5.124 -3.811 -9.778 1.00 91.50 168 TRP A CA 1
ATOM 1296 C C . TRP A 1 168 ? 4.368 -2.998 -8.725 1.00 91.50 168 TRP A C 1
ATOM 1298 O O . TRP A 1 168 ? 4.243 -3.428 -7.581 1.00 91.50 168 TRP A O 1
ATOM 1308 N N . TYR A 1 169 ? 3.792 -1.858 -9.118 1.00 89.00 169 TYR A N 1
ATOM 1309 C CA . TYR A 1 169 ? 3.016 -1.019 -8.211 1.00 89.00 169 TYR A CA 1
ATOM 1310 C C . TYR A 1 169 ? 1.769 -1.737 -7.680 1.00 89.00 169 TYR A C 1
ATOM 1312 O O . TYR A 1 169 ?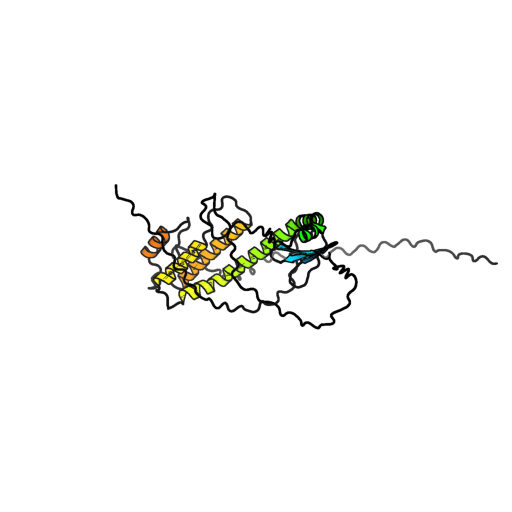 1.501 -1.695 -6.480 1.00 89.00 169 TYR A O 1
ATOM 1320 N N . LYS A 1 170 ? 1.038 -2.455 -8.545 1.00 89.31 170 LYS A N 1
ATOM 1321 C CA . LYS A 1 170 ? -0.100 -3.295 -8.133 1.00 89.31 170 LYS A CA 1
ATOM 1322 C C . LYS A 1 170 ? 0.316 -4.344 -7.108 1.00 89.31 170 LYS A C 1
ATOM 1324 O O . LYS A 1 170 ? -0.369 -4.512 -6.105 1.00 89.31 170 LYS A O 1
ATOM 1329 N N . GLU A 1 171 ? 1.416 -5.045 -7.363 1.00 91.94 171 GLU A N 1
ATOM 1330 C CA . GLU A 1 171 ? 1.874 -6.110 -6.474 1.00 91.94 171 GLU A CA 1
ATOM 1331 C C . GLU A 1 171 ? 2.324 -5.567 -5.120 1.00 91.94 171 GLU A C 1
ATOM 1333 O O . GLU A 1 171 ? 1.952 -6.096 -4.075 1.00 91.94 171 GLU A O 1
ATOM 1338 N N . ARG A 1 172 ? 3.022 -4.430 -5.126 1.00 92.94 172 ARG A N 1
ATOM 1339 C CA . ARG A 1 172 ? 3.386 -3.728 -3.899 1.00 92.94 172 ARG A CA 1
ATOM 1340 C C . ARG A 1 172 ? 2.158 -3.340 -3.073 1.00 92.94 172 ARG A C 1
ATOM 1342 O O . ARG A 1 172 ? 2.127 -3.634 -1.884 1.00 92.94 172 ARG A O 1
ATOM 1349 N N . LEU A 1 173 ? 1.137 -2.741 -3.692 1.00 91.25 173 LEU A N 1
ATOM 1350 C CA . LEU A 1 173 ? -0.100 -2.378 -2.991 1.00 91.25 173 LEU A CA 1
ATOM 1351 C C . LEU A 1 173 ? -0.827 -3.603 -2.413 1.00 91.25 173 LEU A C 1
ATOM 1353 O O . LEU A 1 173 ? -1.398 -3.522 -1.328 1.00 91.25 173 LEU A O 1
ATOM 1357 N N . ARG A 1 174 ? -0.801 -4.747 -3.110 1.00 89.88 174 ARG A N 1
ATOM 1358 C CA . ARG A 1 174 ? -1.358 -6.006 -2.590 1.00 89.88 174 ARG A CA 1
ATOM 1359 C C . ARG A 1 174 ? -0.589 -6.514 -1.378 1.00 89.88 174 ARG A C 1
ATOM 1361 O O . ARG A 1 174 ? -1.227 -6.888 -0.399 1.00 89.88 174 ARG A O 1
ATOM 1368 N N . SER A 1 175 ? 0.743 -6.499 -1.433 1.00 92.38 175 SER A N 1
ATOM 1369 C CA . SER A 1 175 ? 1.589 -6.878 -0.296 1.00 92.38 175 SER A CA 1
ATOM 1370 C C . SER A 1 175 ? 1.312 -5.978 0.909 1.00 92.38 175 SER A C 1
ATOM 1372 O O . SER A 1 175 ? 1.037 -6.476 1.993 1.00 92.38 175 SER A O 1
ATOM 1374 N N . GLU A 1 176 ? 1.269 -4.656 0.710 1.00 92.69 176 GLU A N 1
ATOM 1375 C CA . GLU A 1 176 ? 0.962 -3.693 1.777 1.00 92.69 176 GLU A CA 1
ATOM 1376 C C . GLU A 1 176 ? -0.440 -3.936 2.381 1.00 92.69 176 GLU A C 1
ATOM 1378 O O . GLU A 1 176 ? -0.611 -3.913 3.601 1.00 92.69 176 GLU A O 1
ATOM 1383 N N . LEU A 1 177 ? -1.446 -4.254 1.554 1.00 94.12 177 LEU A N 1
ATOM 1384 C CA . LEU A 1 177 ? -2.787 -4.637 2.019 1.00 94.12 177 LEU A CA 1
ATOM 1385 C C . LEU A 1 177 ? -2.839 -5.982 2.757 1.00 94.12 177 LEU A C 1
ATOM 1387 O O . LEU A 1 177 ? -3.757 -6.190 3.561 1.00 94.12 177 LEU A O 1
ATOM 1391 N N . ALA A 1 178 ? -1.952 -6.922 2.431 1.00 92.75 178 ALA A N 1
ATOM 1392 C CA . ALA A 1 178 ? -1.845 -8.205 3.120 1.00 92.75 178 ALA A CA 1
ATOM 1393 C C . ALA A 1 178 ? -1.214 -8.015 4.508 1.00 92.75 178 ALA A C 1
ATOM 1395 O O . ALA A 1 178 ? -1.734 -8.532 5.497 1.00 92.75 178 ALA A O 1
ATOM 1396 N N . ASP A 1 179 ? -0.180 -7.178 4.592 1.00 96.19 179 ASP A N 1
ATOM 1397 C CA . ASP A 1 179 ? 0.548 -6.891 5.830 1.00 96.19 179 ASP A CA 1
ATOM 1398 C C . ASP A 1 179 ? -0.242 -6.004 6.809 1.00 96.19 179 ASP A C 1
ATOM 1400 O O . ASP A 1 179 ? 0.012 -6.025 8.017 1.00 96.19 179 ASP A O 1
ATOM 1404 N N . LEU A 1 180 ? -1.234 -5.251 6.316 1.00 97.19 180 LEU A N 1
ATOM 1405 C CA . LEU A 1 180 ? -2.046 -4.320 7.108 1.00 97.19 180 LEU A CA 1
ATOM 1406 C C . LEU A 1 180 ? -2.643 -4.963 8.371 1.00 97.19 180 LEU A C 1
ATOM 1408 O O . LEU A 1 180 ? -2.611 -4.361 9.442 1.00 97.19 180 LEU A O 1
ATOM 1412 N N . GLY A 1 181 ? -3.152 -6.195 8.283 1.00 96.81 181 GLY A N 1
ATOM 1413 C CA . GLY A 1 181 ? -3.737 -6.886 9.440 1.00 96.81 181 GLY A CA 1
ATOM 1414 C C . GLY A 1 181 ? -2.725 -7.130 10.56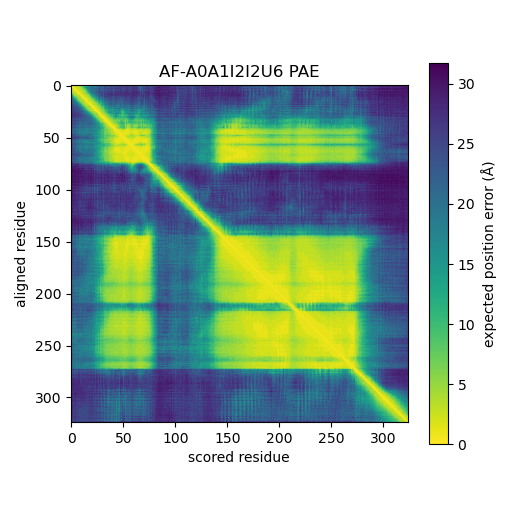6 1.00 96.81 181 GLY A C 1
ATOM 1415 O O . GLY A 1 181 ? -3.035 -6.905 11.737 1.00 96.81 181 GLY A O 1
ATOM 1416 N N . GLY A 1 182 ? -1.496 -7.519 10.212 1.00 97.12 182 GLY A N 1
ATOM 1417 C CA . GLY A 1 182 ? -0.405 -7.705 11.170 1.00 97.12 182 GLY A CA 1
ATOM 1418 C C . GLY A 1 182 ? -0.021 -6.397 11.862 1.00 97.12 182 GLY A C 1
ATOM 1419 O O . GLY A 1 182 ? 0.111 -6.365 13.084 1.00 97.12 182 GLY A O 1
ATOM 1420 N N . GLN A 1 183 ? 0.058 -5.302 11.100 1.00 97.75 183 GLN A N 1
ATOM 1421 C CA . GLN A 1 183 ? 0.363 -3.969 11.632 1.00 97.75 183 GLN A CA 1
ATOM 1422 C C . GLN A 1 183 ? -0.719 -3.469 12.604 1.00 97.75 183 GLN A C 1
ATOM 1424 O O . GLN A 1 183 ? -0.409 -2.924 13.664 1.00 97.75 183 GLN A O 1
ATOM 1429 N N . LEU A 1 184 ? -2.001 -3.678 12.282 1.00 98.19 184 LEU A N 1
ATOM 1430 C CA . LEU A 1 184 ? -3.111 -3.316 13.171 1.00 98.19 184 LEU A CA 1
ATOM 1431 C C . LEU A 1 184 ? -3.095 -4.141 14.461 1.00 98.19 184 LEU A C 1
ATOM 1433 O O . LEU A 1 184 ? -3.306 -3.600 15.549 1.00 98.19 184 LEU A O 1
ATOM 1437 N N . LEU A 1 185 ? -2.808 -5.441 14.351 1.00 98.06 185 LEU A N 1
ATOM 1438 C CA . LEU A 1 185 ? -2.699 -6.327 15.503 1.00 98.06 185 LEU A CA 1
ATOM 1439 C C . LEU A 1 185 ? -1.530 -5.936 16.414 1.00 98.06 185 LEU A C 1
ATOM 1441 O O . LEU A 1 185 ? -1.680 -5.976 17.634 1.00 98.06 185 LEU A O 1
ATOM 1445 N N . GLU A 1 186 ? -0.393 -5.531 15.847 1.00 98.00 186 GLU A N 1
ATOM 1446 C CA . GLU A 1 186 ? 0.752 -5.019 16.604 1.00 98.00 186 GLU A CA 1
ATOM 1447 C C . GLU A 1 186 ? 0.364 -3.780 17.424 1.00 98.00 186 GLU A C 1
ATOM 1449 O O . GLU A 1 186 ? 0.550 -3.763 18.642 1.00 98.00 186 GLU A O 1
ATOM 1454 N N . VAL A 1 187 ? -0.275 -2.788 16.789 1.00 98.06 187 VAL A N 1
ATOM 1455 C CA . VAL A 1 187 ? -0.773 -1.581 17.473 1.00 98.06 187 VAL A CA 1
ATOM 1456 C C . VAL A 1 187 ? -1.777 -1.937 18.570 1.00 98.06 187 VAL A C 1
ATOM 1458 O O . VAL A 1 187 ? -1.741 -1.356 19.654 1.00 98.06 187 VAL A O 1
ATOM 1461 N N . TRP A 1 188 ? -2.672 -2.894 18.313 1.00 98.19 188 TRP A N 1
ATOM 1462 C CA . TRP A 1 188 ? -3.698 -3.302 19.272 1.00 98.19 188 TRP A CA 1
ATOM 1463 C C . TRP A 1 188 ? -3.131 -4.051 20.484 1.00 98.19 188 TRP A C 1
ATOM 1465 O O . TRP A 1 188 ? -3.581 -3.841 21.613 1.00 98.19 188 TRP A O 1
ATOM 1475 N N . ARG A 1 189 ? -2.132 -4.915 20.271 1.00 98.00 189 ARG A N 1
ATOM 1476 C CA . ARG A 1 189 ? -1.512 -5.734 21.324 1.00 98.00 189 ARG A CA 1
ATOM 1477 C C . ARG A 1 189 ? -0.479 -4.980 22.156 1.00 98.00 189 ARG A C 1
ATOM 1479 O O . ARG A 1 189 ? -0.061 -5.507 23.187 1.00 98.00 189 ARG A O 1
ATOM 1486 N N . ASP A 1 190 ? -0.080 -3.773 21.758 1.00 98.19 190 ASP A N 1
ATOM 1487 C CA . ASP A 1 190 ? 0.886 -2.978 22.512 1.00 98.19 190 ASP A CA 1
ATOM 1488 C C . ASP A 1 190 ? 0.315 -2.546 23.877 1.00 98.19 190 ASP A C 1
ATOM 1490 O O . ASP A 1 190 ? -0.416 -1.561 24.013 1.00 98.19 190 ASP A O 1
ATOM 1494 N N . ALA A 1 191 ? 0.642 -3.308 24.922 1.00 97.50 191 ALA A N 1
ATOM 1495 C CA . ALA A 1 191 ? 0.203 -3.056 26.292 1.00 97.50 191 ALA A CA 1
ATOM 1496 C C . ALA A 1 191 ? 0.836 -1.801 26.915 1.00 97.50 191 ALA A C 1
ATOM 1498 O O . ALA A 1 191 ? 0.347 -1.323 27.937 1.00 97.50 191 ALA A O 1
ATOM 1499 N N . LYS A 1 192 ? 1.899 -1.254 26.312 1.00 98.06 192 LYS A N 1
ATOM 1500 C CA . LYS A 1 192 ? 2.532 -0.016 26.785 1.00 98.06 192 LYS A CA 1
ATOM 1501 C C . LYS A 1 192 ? 1.688 1.210 26.443 1.00 98.06 192 LYS A C 1
ATOM 1503 O O . LYS A 1 192 ? 1.841 2.252 27.078 1.00 98.06 192 LYS A O 1
ATOM 1508 N N . LEU A 1 193 ? 0.805 1.095 25.451 1.00 98.00 193 LEU A N 1
ATOM 1509 C CA . LEU A 1 193 ? -0.093 2.163 25.037 1.00 98.00 193 LEU A CA 1
ATOM 1510 C C . LEU A 1 193 ? -1.433 2.065 25.779 1.00 98.00 193 LEU A C 1
ATOM 1512 O O . LEU A 1 193 ? -2.061 1.000 25.784 1.00 98.00 193 LEU A O 1
ATOM 1516 N N . PRO A 1 194 ? -1.934 3.177 26.350 1.00 98.25 194 PRO A N 1
ATOM 1517 C CA . PRO A 1 194 ? -3.306 3.244 26.834 1.00 98.25 194 PRO A CA 1
ATOM 1518 C C . PRO A 1 194 ? -4.300 2.889 25.722 1.00 98.25 194 PRO A C 1
ATOM 1520 O O . PRO A 1 194 ? -4.094 3.238 24.558 1.00 98.25 194 PRO A O 1
ATOM 1523 N N . LEU A 1 195 ? -5.423 2.257 26.076 1.00 97.94 195 LEU A N 1
ATOM 1524 C CA . LEU A 1 195 ? -6.437 1.823 25.106 1.00 97.94 195 LEU A CA 1
ATOM 1525 C C . LEU A 1 195 ? -6.913 2.962 24.185 1.00 97.94 195 LEU A C 1
ATOM 1527 O O . LEU A 1 195 ? -7.054 2.756 22.982 1.00 97.94 195 LEU A O 1
ATOM 1531 N N . ALA A 1 196 ? -7.114 4.162 24.735 1.00 97.69 196 ALA A N 1
ATOM 1532 C CA . ALA A 1 196 ? -7.513 5.340 23.966 1.00 97.69 196 ALA A CA 1
ATOM 1533 C C . ALA A 1 196 ? -6.474 5.733 22.897 1.00 97.69 196 ALA A C 1
ATOM 1535 O O . ALA A 1 196 ? -6.845 6.123 21.793 1.00 97.69 196 ALA A O 1
ATOM 1536 N N . GLU A 1 197 ? -5.180 5.582 23.192 1.00 98.19 197 GLU A N 1
ATOM 1537 C CA . GLU A 1 197 ? -4.103 5.873 22.239 1.00 98.19 197 GLU A CA 1
ATOM 1538 C C . GLU A 1 197 ? -4.044 4.815 21.132 1.00 98.19 197 GLU A C 1
ATOM 1540 O O . GLU A 1 197 ? -3.893 5.160 19.964 1.00 98.19 197 GLU A O 1
ATOM 1545 N N . ARG A 1 198 ? -4.242 3.530 21.466 1.00 98.50 198 ARG A N 1
ATOM 1546 C CA . ARG A 1 198 ? -4.330 2.455 20.459 1.00 98.50 198 ARG A CA 1
ATOM 1547 C C . ARG A 1 198 ? -5.481 2.686 19.485 1.00 98.50 198 ARG A C 1
ATOM 1549 O O . ARG A 1 198 ? -5.288 2.621 18.274 1.00 98.50 198 ARG A O 1
ATOM 1556 N N . LYS A 1 199 ? -6.659 3.023 20.018 1.00 98.44 199 LYS A N 1
ATOM 1557 C CA . LYS A 1 199 ? -7.836 3.423 19.235 1.00 98.44 199 LYS A CA 1
ATOM 1558 C C . LYS A 1 199 ? -7.526 4.609 18.318 1.00 98.44 199 LYS A C 1
ATOM 1560 O O . LYS A 1 199 ? -7.872 4.564 17.139 1.00 98.44 199 LYS A O 1
ATOM 1565 N N . ARG A 1 200 ? -6.846 5.643 18.836 1.00 97.81 200 ARG A N 1
ATOM 1566 C CA . ARG A 1 200 ? -6.451 6.819 18.046 1.00 97.81 200 ARG A CA 1
ATOM 1567 C C . ARG A 1 200 ? -5.515 6.445 16.899 1.00 97.81 200 ARG A C 1
ATOM 1569 O O . ARG A 1 200 ? -5.776 6.850 15.777 1.00 97.81 200 ARG A O 1
ATOM 1576 N N . ARG A 1 201 ? -4.494 5.621 17.146 1.00 98.12 201 ARG A N 1
ATOM 1577 C CA . ARG A 1 201 ? -3.557 5.169 16.101 1.00 98.12 201 ARG A CA 1
ATOM 1578 C C . ARG A 1 201 ? -4.237 4.358 15.000 1.00 98.12 201 ARG A C 1
ATOM 1580 O O . ARG A 1 201 ? -3.908 4.521 13.833 1.00 98.12 201 ARG A O 1
ATOM 1587 N N . ILE A 1 202 ? -5.200 3.502 15.349 1.00 98.25 202 ILE A N 1
ATOM 1588 C CA . ILE A 1 202 ? -5.993 2.770 14.347 1.00 98.25 202 ILE A CA 1
ATOM 1589 C C . ILE A 1 202 ? -6.816 3.743 13.493 1.00 98.25 202 ILE A C 1
ATOM 1591 O O . ILE A 1 202 ? -6.862 3.598 12.273 1.00 98.25 202 ILE A O 1
ATOM 1595 N N . PHE A 1 203 ? -7.430 4.753 14.116 1.00 97.81 203 PHE A N 1
ATOM 1596 C CA . PHE A 1 203 ? -8.145 5.803 13.391 1.00 97.81 203 PHE A CA 1
ATOM 1597 C C . PHE A 1 203 ? -7.215 6.617 12.477 1.00 97.81 203 PHE A C 1
ATOM 1599 O O . PHE A 1 203 ? -7.563 6.843 11.324 1.00 97.81 203 PHE A O 1
ATOM 1606 N N . GLU A 1 204 ? -6.025 6.996 12.948 1.00 96.62 204 GLU A N 1
ATOM 1607 C CA . GLU A 1 204 ? -5.013 7.694 12.140 1.00 96.62 204 GLU A CA 1
ATOM 1608 C C . GLU A 1 204 ? -4.646 6.873 10.892 1.00 96.62 204 GLU A C 1
ATOM 1610 O O . GLU A 1 204 ? -4.665 7.407 9.789 1.00 96.62 204 GLU A O 1
ATOM 1615 N N . ARG A 1 205 ? -4.430 5.554 11.020 1.00 97.31 205 ARG A N 1
ATOM 1616 C CA . ARG A 1 205 ? -4.201 4.669 9.858 1.00 97.31 205 ARG A CA 1
ATOM 1617 C C . ARG A 1 205 ? -5.385 4.619 8.894 1.00 97.31 205 ARG A C 1
ATOM 1619 O O . ARG A 1 205 ? -5.191 4.549 7.682 1.00 97.31 205 ARG A O 1
ATOM 1626 N N . TRP A 1 206 ? -6.610 4.642 9.414 1.00 97.19 206 TRP A N 1
ATOM 1627 C CA . TRP A 1 206 ? -7.811 4.710 8.583 1.00 97.19 206 TRP A CA 1
ATOM 1628 C C . TRP A 1 206 ? -7.904 6.046 7.828 1.00 97.19 206 TRP A C 1
ATOM 1630 O O . TRP A 1 206 ? -8.278 6.051 6.656 1.00 97.19 206 TRP A O 1
ATOM 1640 N N . GLU A 1 207 ? -7.524 7.159 8.463 1.00 96.00 207 GLU A N 1
ATOM 1641 C CA . GLU A 1 207 ? -7.478 8.490 7.841 1.00 96.00 207 GLU A CA 1
ATOM 1642 C C . GLU A 1 207 ? -6.341 8.608 6.815 1.00 96.00 207 GLU A C 1
ATOM 1644 O O . GLU A 1 207 ? -6.544 9.182 5.752 1.00 96.00 207 GLU A O 1
ATOM 1649 N N . GLU A 1 208 ? -5.176 8.004 7.063 1.00 93.94 208 GLU A N 1
ATOM 1650 C CA . GLU A 1 208 ? -4.061 7.942 6.102 1.00 93.94 208 GLU A CA 1
ATOM 1651 C C . GLU A 1 208 ? -4.444 7.232 4.795 1.00 93.94 208 GLU A C 1
ATOM 1653 O O . GLU A 1 208 ? -3.873 7.513 3.741 1.00 93.94 208 GLU A O 1
ATOM 1658 N N . CYS A 1 209 ? -5.432 6.333 4.844 1.00 93.94 209 CYS A N 1
ATOM 1659 C CA . CYS A 1 209 ? -5.989 5.693 3.656 1.00 93.94 209 CYS A CA 1
ATOM 1660 C C . CYS A 1 209 ? -6.896 6.635 2.844 1.00 93.94 209 CYS A C 1
ATOM 1662 O O . CYS A 1 209 ? -7.392 6.241 1.789 1.00 93.94 209 CYS A O 1
ATOM 1664 N N . GLU A 1 210 ? -7.184 7.848 3.315 1.00 88.25 210 GLU A N 1
ATOM 1665 C CA . GLU A 1 210 ? -7.953 8.823 2.556 1.00 88.25 210 GLU A CA 1
ATOM 1666 C C . GLU A 1 210 ? -7.072 9.507 1.507 1.00 88.25 210 GLU A C 1
ATOM 1668 O O . GLU A 1 210 ? -6.205 10.325 1.809 1.00 88.25 210 GLU A O 1
ATOM 1673 N N . ASP A 1 211 ? -7.318 9.173 0.241 1.00 78.19 211 ASP A N 1
ATOM 1674 C CA . ASP A 1 211 ? -6.618 9.797 -0.876 1.00 78.19 211 ASP A CA 1
ATOM 1675 C C . ASP A 1 211 ? -7.067 11.265 -1.017 1.00 78.19 211 ASP A C 1
ATOM 1677 O O . ASP A 1 211 ? -8.275 11.521 -1.174 1.00 78.19 211 ASP A O 1
ATOM 1681 N N . PRO A 1 212 ? -6.152 12.254 -0.959 1.00 67.31 212 PRO A N 1
ATOM 1682 C CA . PRO A 1 212 ? -6.502 13.631 -1.262 1.00 67.31 212 PRO A CA 1
ATOM 1683 C C . PRO A 1 212 ? -7.116 13.687 -2.660 1.00 67.31 212 PRO A C 1
ATOM 1685 O O . PRO A 1 212 ? -6.531 13.223 -3.634 1.00 67.31 212 PRO A O 1
ATOM 1688 N N . THR A 1 213 ? -8.316 14.265 -2.757 1.00 65.69 213 THR A N 1
ATOM 1689 C CA . THR A 1 213 ? -9.088 14.386 -4.000 1.00 65.69 213 THR A CA 1
ATOM 1690 C C . THR A 1 213 ? -8.226 14.909 -5.146 1.00 65.69 213 THR A C 1
ATOM 1692 O O . THR A 1 213 ? -8.052 16.118 -5.300 1.00 65.69 213 THR A O 1
ATOM 1695 N N . THR A 1 214 ? -7.708 13.999 -5.966 1.00 71.88 214 THR A N 1
ATOM 1696 C CA . THR A 1 214 ? -6.961 14.349 -7.166 1.00 71.88 214 THR A CA 1
ATOM 1697 C C . THR A 1 214 ? -7.967 14.576 -8.290 1.00 71.88 214 THR A C 1
ATOM 1699 O O . THR A 1 214 ? -8.784 13.714 -8.611 1.00 71.88 214 THR A O 1
ATOM 1702 N N . THR A 1 215 ? -7.955 15.779 -8.870 1.00 75.44 215 THR A N 1
ATOM 1703 C CA . THR A 1 215 ? -8.928 16.217 -9.888 1.00 75.44 215 THR A CA 1
ATOM 1704 C C . THR A 1 215 ? -8.802 15.436 -11.200 1.00 75.44 215 THR A C 1
ATOM 1706 O O . THR A 1 215 ? -9.758 15.353 -11.967 1.00 75.44 215 THR A O 1
ATOM 1709 N N . ARG A 1 216 ? -7.631 14.846 -11.467 1.00 75.81 216 ARG A N 1
ATOM 1710 C CA . ARG A 1 216 ? -7.364 14.029 -12.653 1.00 75.81 216 ARG A CA 1
ATOM 1711 C C . ARG A 1 216 ? -7.282 12.566 -12.240 1.00 75.81 216 ARG A C 1
ATOM 1713 O O . ARG A 1 216 ? -6.486 12.230 -11.378 1.00 75.81 216 ARG A O 1
ATOM 1720 N N . ARG A 1 217 ? -8.102 11.715 -12.855 1.00 81.69 217 ARG A N 1
ATOM 1721 C CA . ARG A 1 217 ? -8.101 10.272 -12.599 1.00 81.69 217 ARG A CA 1
ATOM 1722 C C . ARG A 1 217 ? -7.291 9.576 -13.684 1.00 81.69 217 ARG A C 1
ATOM 1724 O O . ARG A 1 217 ? -7.773 9.438 -14.804 1.00 81.69 217 ARG A O 1
ATOM 1731 N N . THR A 1 218 ? -6.055 9.206 -13.374 1.00 86.75 218 THR A N 1
ATOM 1732 C CA . THR A 1 218 ? -5.311 8.209 -14.156 1.00 86.75 218 THR A CA 1
ATOM 1733 C C . THR A 1 218 ? -5.703 6.800 -13.702 1.00 86.75 218 THR A C 1
ATOM 1735 O O . THR A 1 218 ? -6.274 6.635 -12.622 1.00 86.75 218 THR A O 1
ATOM 1738 N N . ASP A 1 219 ? -5.372 5.768 -14.481 1.00 84.12 219 ASP A N 1
ATOM 1739 C CA . ASP A 1 219 ? -5.596 4.371 -14.073 1.00 84.12 219 ASP A CA 1
ATOM 1740 C C . ASP A 1 219 ? -4.919 4.054 -12.731 1.00 84.12 219 ASP A C 1
ATOM 1742 O O . ASP A 1 219 ? -5.465 3.326 -11.903 1.00 84.12 219 ASP A O 1
ATOM 1746 N N . VAL A 1 220 ? -3.747 4.648 -12.481 1.00 83.25 220 VAL A N 1
ATOM 1747 C CA . VAL A 1 220 ? -3.012 4.504 -11.217 1.00 83.25 220 VAL A CA 1
ATOM 1748 C C . VAL A 1 220 ? -3.783 5.114 -10.050 1.00 83.25 220 VAL A C 1
ATOM 1750 O O . VAL A 1 220 ? -3.843 4.505 -8.983 1.00 83.25 220 VAL A O 1
ATOM 1753 N N . ASP A 1 221 ? -4.430 6.259 -10.250 1.00 86.19 221 ASP A N 1
ATOM 1754 C CA . ASP A 1 221 ? -5.244 6.901 -9.211 1.00 86.19 221 ASP A CA 1
ATOM 1755 C C . ASP A 1 221 ? -6.508 6.088 -8.905 1.00 86.19 221 ASP A C 1
ATOM 1757 O O . ASP A 1 221 ? -6.894 5.944 -7.747 1.00 86.19 221 ASP A O 1
ATOM 1761 N N . LEU A 1 222 ? -7.131 5.485 -9.924 1.00 88.56 222 LEU A N 1
ATOM 1762 C CA . LEU A 1 222 ? -8.269 4.582 -9.720 1.00 88.56 222 LEU A CA 1
ATOM 1763 C C . LEU A 1 222 ? -7.872 3.353 -8.893 1.00 88.56 222 LEU A C 1
ATOM 1765 O O . LEU A 1 222 ? -8.595 2.968 -7.973 1.00 88.56 222 LEU A O 1
ATOM 1769 N N . MET A 1 223 ? -6.705 2.770 -9.181 1.00 86.81 223 MET A N 1
ATOM 1770 C CA . MET A 1 223 ? -6.166 1.6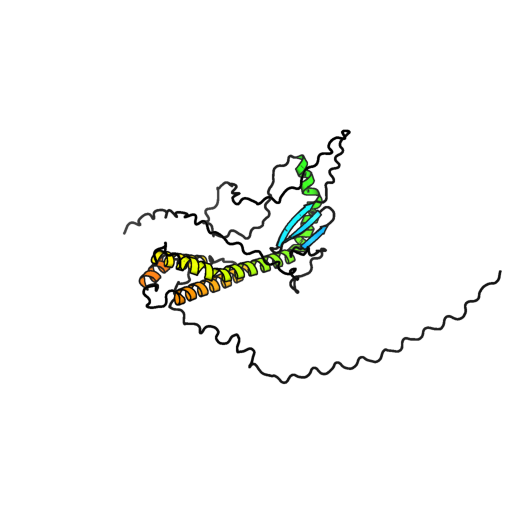46 -8.412 1.00 86.81 223 MET A CA 1
ATOM 1771 C C . MET A 1 223 ? -5.869 2.027 -6.960 1.00 86.81 223 MET A C 1
ATOM 1773 O O . MET A 1 223 ? -6.234 1.286 -6.049 1.00 86.81 223 MET A O 1
ATOM 1777 N N . ARG A 1 224 ? -5.260 3.197 -6.731 1.00 88.38 224 ARG A N 1
ATOM 1778 C CA . ARG A 1 224 ? -5.018 3.734 -5.382 1.00 88.38 224 ARG A CA 1
ATOM 1779 C C . ARG A 1 224 ? -6.313 3.907 -4.607 1.00 88.38 224 ARG A C 1
ATOM 1781 O O . ARG A 1 224 ? -6.401 3.460 -3.469 1.00 88.38 224 ARG A O 1
ATOM 1788 N N . LEU A 1 225 ? -7.333 4.483 -5.239 1.00 90.25 225 LEU A N 1
ATOM 1789 C CA . LEU A 1 225 ? -8.635 4.701 -4.619 1.00 90.25 225 LEU A CA 1
ATOM 1790 C C . LEU A 1 225 ? -9.337 3.386 -4.238 1.00 90.25 225 LEU A C 1
ATOM 1792 O O . LEU A 1 225 ? -10.029 3.324 -3.219 1.00 90.25 225 LEU A O 1
ATOM 1796 N N . GLU A 1 226 ? -9.202 2.341 -5.054 1.00 90.94 226 GLU A N 1
ATOM 1797 C CA . GLU A 1 226 ? -9.720 1.001 -4.745 1.00 90.94 226 GLU A CA 1
ATOM 1798 C C . GLU A 1 226 ? -8.989 0.372 -3.552 1.00 90.94 226 GLU A C 1
ATOM 1800 O O . GLU A 1 226 ? -9.619 -0.099 -2.602 1.00 90.94 226 GLU A O 1
ATOM 1805 N N . VAL A 1 227 ? -7.657 0.439 -3.547 1.00 91.31 227 VAL A N 1
ATOM 1806 C CA . VAL A 1 227 ? -6.826 -0.065 -2.446 1.00 91.31 227 VAL A CA 1
ATOM 1807 C C . VAL A 1 227 ? -7.112 0.684 -1.143 1.00 91.31 227 VAL A C 1
ATOM 1809 O O . VAL A 1 227 ? -7.324 0.051 -0.114 1.00 91.31 227 VAL A O 1
ATOM 1812 N N . ALA A 1 228 ? -7.238 2.008 -1.191 1.00 93.06 228 ALA A N 1
ATOM 1813 C CA . ALA A 1 228 ? -7.647 2.856 -0.072 1.00 93.06 228 ALA A CA 1
ATOM 1814 C C . ALA A 1 228 ? -9.030 2.488 0.495 1.00 93.06 228 ALA A C 1
ATOM 1816 O O . ALA A 1 228 ? -9.238 2.462 1.710 1.00 93.06 228 ALA A O 1
ATOM 1817 N N . ARG A 1 229 ? -10.013 2.209 -0.372 1.00 92.94 229 ARG A N 1
ATOM 1818 C CA . ARG A 1 229 ? -11.339 1.725 0.055 1.00 92.94 229 ARG A CA 1
ATOM 1819 C C . ARG A 1 229 ? -11.244 0.356 0.724 1.00 92.94 229 ARG A C 1
ATOM 1821 O O . ARG A 1 229 ? -11.797 0.183 1.808 1.00 92.94 229 ARG A O 1
ATOM 1828 N N . THR A 1 230 ? -10.494 -0.564 0.127 1.00 93.50 230 THR A N 1
ATOM 1829 C CA . THR A 1 230 ? -10.277 -1.914 0.663 1.00 93.50 230 THR A CA 1
ATOM 1830 C C . THR A 1 230 ? -9.574 -1.877 2.023 1.00 93.50 230 THR A C 1
ATOM 1832 O O . THR A 1 230 ? -9.999 -2.553 2.958 1.00 93.50 230 THR A O 1
ATOM 1835 N N . ALA A 1 231 ? -8.535 -1.051 2.172 1.00 95.62 231 ALA A N 1
ATOM 1836 C CA . ALA A 1 231 ? -7.817 -0.856 3.429 1.00 95.62 231 ALA A CA 1
ATOM 1837 C C . ALA A 1 231 ? -8.746 -0.347 4.540 1.00 95.62 231 ALA A C 1
ATOM 1839 O O . ALA A 1 231 ? -8.769 -0.913 5.631 1.00 95.62 231 ALA A O 1
ATOM 1840 N N . ARG A 1 232 ? -9.571 0.669 4.256 1.00 95.88 232 ARG A N 1
ATOM 1841 C CA . ARG A 1 232 ? -10.544 1.204 5.223 1.00 95.88 232 ARG A CA 1
ATOM 1842 C C . ARG A 1 232 ? -11.563 0.161 5.660 1.00 95.88 232 ARG A C 1
ATOM 1844 O O . ARG A 1 232 ? -11.782 0.007 6.859 1.00 95.88 232 ARG A O 1
ATOM 1851 N N . ALA A 1 233 ? -12.120 -0.590 4.712 1.00 94.88 233 ALA A N 1
ATOM 1852 C CA . ALA A 1 233 ? -13.047 -1.675 5.017 1.00 94.88 233 ALA A CA 1
ATOM 1853 C C . ALA A 1 233 ? -12.394 -2.745 5.910 1.00 94.88 233 ALA A C 1
ATOM 1855 O O . ALA A 1 233 ? -12.992 -3.161 6.903 1.00 94.88 233 ALA A O 1
ATOM 1856 N N . LYS A 1 234 ? -11.140 -3.128 5.620 1.00 95.88 234 LYS A N 1
ATOM 1857 C CA . LYS A 1 234 ? -10.351 -4.045 6.459 1.00 95.88 234 LYS A CA 1
ATOM 1858 C C . LYS A 1 234 ? -10.115 -3.496 7.867 1.00 95.88 234 LYS A C 1
ATOM 1860 O O . LYS A 1 234 ? -10.268 -4.240 8.830 1.00 95.88 234 LYS A O 1
ATOM 1865 N N . ILE A 1 235 ? -9.772 -2.214 8.007 1.00 97.00 235 ILE A N 1
ATOM 1866 C CA . ILE A 1 235 ? -9.561 -1.581 9.319 1.00 97.00 235 ILE A CA 1
ATOM 1867 C C . ILE A 1 235 ? -10.860 -1.569 10.132 1.00 97.00 235 ILE A C 1
ATOM 1869 O O . ILE A 1 235 ? -10.858 -1.910 11.313 1.00 97.00 235 ILE A O 1
ATOM 1873 N N . GLU A 1 236 ? -11.986 -1.214 9.517 1.00 97.12 236 GLU A N 1
ATOM 1874 C CA . GLU A 1 236 ? -13.286 -1.227 10.192 1.00 97.12 236 GLU A CA 1
ATOM 1875 C C . GLU A 1 236 ? -13.708 -2.645 10.603 1.00 97.12 236 GLU A C 1
ATOM 1877 O O . GLU A 1 236 ? -14.191 -2.838 11.719 1.00 97.12 236 GLU A O 1
ATOM 1882 N N . ALA A 1 237 ? -13.481 -3.645 9.743 1.00 96.12 237 ALA A N 1
ATOM 1883 C CA . ALA A 1 237 ? -13.718 -5.053 10.064 1.00 96.12 237 ALA A CA 1
ATOM 1884 C C . ALA A 1 237 ? -12.849 -5.527 11.235 1.00 96.12 237 ALA A C 1
ATOM 1886 O O . ALA A 1 237 ? -13.366 -6.116 12.185 1.00 96.12 237 ALA A O 1
ATOM 1887 N N . PHE A 1 238 ? -11.560 -5.182 11.220 1.00 97.38 238 PHE A N 1
ATOM 1888 C CA . PHE A 1 238 ? -10.645 -5.454 12.324 1.00 97.38 238 PHE A CA 1
ATOM 1889 C C . PHE A 1 238 ? -11.167 -4.863 13.640 1.00 97.38 238 PHE A C 1
ATOM 1891 O O . PHE A 1 238 ? -11.226 -5.566 14.646 1.00 97.38 238 PHE A O 1
ATOM 1898 N N . VAL A 1 239 ? -11.623 -3.604 13.635 1.00 97.94 239 VAL A N 1
ATOM 1899 C CA . VAL A 1 239 ? -12.196 -2.954 14.826 1.00 97.94 239 VAL A CA 1
ATOM 1900 C C . VAL A 1 239 ? -13.430 -3.692 15.341 1.00 97.94 239 VAL A C 1
ATOM 1902 O O . VAL A 1 239 ? -13.538 -3.894 16.549 1.00 97.94 239 VAL A O 1
ATOM 1905 N N . ARG A 1 240 ? -14.336 -4.141 14.465 1.00 97.00 240 ARG A N 1
ATOM 1906 C CA . ARG A 1 240 ? -15.501 -4.942 14.880 1.00 97.00 240 ARG A CA 1
ATOM 1907 C C . ARG A 1 240 ? -15.093 -6.253 15.548 1.00 97.00 240 ARG A C 1
ATOM 1909 O O . ARG A 1 240 ? -15.733 -6.656 16.514 1.00 97.00 240 ARG A O 1
ATOM 1916 N N . GLN A 1 241 ? -14.036 -6.892 15.055 1.00 97.00 241 GLN A N 1
ATOM 1917 C CA . GLN A 1 241 ? -13.546 -8.157 15.591 1.00 97.00 241 GLN A CA 1
ATOM 1918 C C . GLN A 1 241 ? -12.881 -7.990 16.964 1.00 97.00 241 GLN A C 1
ATOM 1920 O O . GLN A 1 241 ? -13.162 -8.761 17.879 1.00 97.00 241 GLN A O 1
ATOM 1925 N N . VAL A 1 242 ? -12.003 -6.994 17.126 1.00 97.88 242 VAL A N 1
ATOM 1926 C CA . VAL A 1 242 ? -11.218 -6.823 18.365 1.00 97.88 242 VAL A CA 1
ATOM 1927 C C . VAL A 1 242 ? -11.918 -5.980 19.431 1.00 97.88 242 VAL A C 1
ATOM 1929 O O . VAL A 1 242 ? -11.598 -6.088 20.611 1.00 97.88 242 VAL A O 1
ATOM 1932 N N . ALA A 1 243 ? -12.863 -5.136 19.023 1.00 97.50 243 ALA A N 1
ATOM 1933 C CA . ALA A 1 243 ? -13.613 -4.224 19.876 1.00 97.50 243 ALA A CA 1
ATOM 1934 C C . ALA A 1 243 ? -15.094 -4.207 19.450 1.00 97.50 243 ALA A C 1
ATOM 1936 O O . ALA A 1 243 ? -15.584 -3.181 18.962 1.00 97.50 243 ALA A O 1
ATOM 1937 N N . PRO A 1 244 ? -15.816 -5.333 19.605 1.00 97.44 244 PRO A N 1
ATOM 1938 C CA . PRO A 1 244 ? -17.202 -5.456 19.165 1.00 97.44 244 PRO A CA 1
ATOM 1939 C C . PRO A 1 244 ? -18.111 -4.457 19.882 1.00 97.44 244 PRO A C 1
ATOM 1941 O O . PRO A 1 244 ? -17.816 -4.023 21.001 1.00 97.44 244 PRO A O 1
ATOM 1944 N N . TYR A 1 245 ? -19.223 -4.099 19.236 1.00 96.50 245 TYR A N 1
ATOM 1945 C CA . TYR A 1 245 ? -20.189 -3.142 19.775 1.00 96.50 245 TYR A CA 1
ATOM 1946 C C . TYR A 1 245 ? -20.672 -3.562 21.172 1.00 96.50 245 TYR A C 1
ATOM 1948 O O . TYR A 1 245 ? -20.928 -4.737 21.429 1.00 96.50 245 TYR A O 1
ATOM 1956 N N . GLY A 1 246 ? -20.753 -2.598 22.091 1.00 96.00 246 GLY A N 1
ATOM 1957 C CA . GLY A 1 246 ? -21.134 -2.834 23.487 1.00 96.00 246 GLY A CA 1
ATOM 1958 C C . GLY A 1 246 ? -20.026 -3.399 24.387 1.00 96.00 246 GLY A C 1
ATOM 1959 O O . GLY A 1 246 ? -20.201 -3.435 25.603 1.00 96.00 246 GLY A O 1
ATOM 1960 N N . SER A 1 247 ? -18.871 -3.800 23.844 1.00 97.69 247 SER A N 1
ATOM 1961 C CA . SER A 1 247 ? -17.737 -4.209 24.683 1.00 97.69 247 SER A CA 1
ATOM 1962 C C . SER A 1 247 ? -17.110 -3.011 25.416 1.00 97.69 247 SER A C 1
ATOM 1964 O O . SER A 1 247 ? -17.131 -1.892 24.898 1.00 97.69 247 SER A O 1
ATOM 1966 N N . PRO A 1 248 ? -16.443 -3.218 26.570 1.00 98.00 248 PRO A N 1
ATOM 1967 C CA . PRO A 1 248 ? -15.683 -2.155 27.240 1.00 98.00 248 PRO A CA 1
ATOM 1968 C C . PRO A 1 248 ? -14.565 -1.554 26.373 1.00 98.00 248 PRO A C 1
ATOM 1970 O O . PRO A 1 248 ? -14.065 -0.466 26.653 1.00 98.00 248 PRO A O 1
ATOM 1973 N N . GLN A 1 249 ? -14.144 -2.279 25.332 1.00 97.81 249 GLN A N 1
ATOM 1974 C CA . GLN A 1 249 ? -13.106 -1.856 24.398 1.00 97.81 249 GLN A CA 1
ATOM 1975 C C . GLN A 1 249 ? -13.668 -1.162 23.150 1.00 97.81 249 GLN A C 1
ATOM 1977 O O . GLN A 1 249 ? -12.886 -0.577 22.399 1.00 97.81 249 GLN A O 1
ATOM 1982 N N . ALA A 1 250 ? -14.990 -1.175 22.946 1.00 98.19 250 ALA A N 1
ATOM 1983 C CA . ALA A 1 250 ? -15.659 -0.568 21.801 1.00 98.19 250 ALA A CA 1
ATOM 1984 C C . ALA A 1 250 ? -15.392 0.937 21.709 1.00 98.19 250 ALA A C 1
ATOM 1986 O O . ALA A 1 250 ? -15.217 1.613 22.728 1.00 98.19 250 ALA A O 1
ATOM 1987 N N . PHE A 1 251 ? -15.378 1.484 20.493 1.00 98.06 251 PHE A N 1
ATOM 1988 C CA . PHE A 1 251 ? -15.427 2.933 20.309 1.00 98.06 251 PHE A CA 1
ATOM 1989 C C . PHE A 1 251 ? -16.799 3.446 20.752 1.00 98.06 251 PHE A C 1
ATOM 1991 O O . PHE A 1 251 ? -17.830 3.003 20.254 1.00 98.06 251 PHE A O 1
ATOM 1998 N N . THR A 1 252 ? -16.814 4.385 21.692 1.00 97.56 252 THR A N 1
ATOM 1999 C CA . THR A 1 252 ? -18.064 5.040 22.101 1.00 97.56 252 THR A CA 1
ATOM 2000 C C . THR A 1 252 ? -18.515 6.057 21.051 1.00 97.56 252 THR A C 1
ATOM 2002 O O . THR A 1 252 ? -17.689 6.600 20.316 1.00 97.56 252 THR A O 1
ATOM 2005 N N . GLU A 1 253 ? -19.808 6.379 21.006 1.00 97.50 253 GLU A N 1
ATOM 2006 C CA . GLU A 1 253 ? -20.344 7.397 20.085 1.00 97.50 253 GLU A CA 1
ATOM 2007 C C . GLU A 1 253 ? -19.637 8.750 20.259 1.00 97.50 253 GLU A C 1
ATOM 2009 O O . GLU A 1 253 ? -19.169 9.341 19.290 1.00 97.50 253 GLU A O 1
ATOM 2014 N N . ALA A 1 254 ? -19.416 9.179 21.506 1.00 97.56 254 ALA A N 1
ATOM 2015 C CA . ALA A 1 254 ? -18.692 10.413 21.808 1.00 97.56 254 ALA A CA 1
ATOM 2016 C C . ALA A 1 254 ? -17.205 10.375 21.394 1.00 97.56 254 ALA A C 1
ATOM 2018 O O . ALA A 1 254 ? -16.600 11.413 21.118 1.00 97.56 254 ALA A O 1
ATOM 2019 N N . GLU A 1 255 ? -16.562 9.204 21.383 1.00 97.69 255 GLU A N 1
ATOM 2020 C CA . GLU A 1 255 ? -15.221 9.049 20.805 1.00 97.69 255 GLU A CA 1
ATOM 2021 C C . GLU A 1 255 ? -15.264 9.167 19.281 1.00 97.69 255 GLU A C 1
ATOM 2023 O O . GLU A 1 255 ? -14.480 9.933 18.720 1.00 97.69 255 GLU A O 1
ATOM 2028 N N . LEU A 1 256 ? -16.191 8.464 18.624 1.00 97.81 256 LEU A N 1
ATOM 2029 C CA . LEU A 1 256 ? -16.353 8.508 17.171 1.00 97.81 256 LEU A CA 1
ATOM 2030 C C . LEU A 1 256 ? -16.669 9.922 16.685 1.00 97.81 256 LEU A C 1
ATOM 2032 O O . LEU A 1 256 ? -16.075 10.365 15.705 1.00 97.81 256 LEU A O 1
ATOM 2036 N N . ASP A 1 257 ? -17.537 10.658 17.373 1.00 97.44 257 ASP A N 1
ATOM 2037 C CA . ASP A 1 257 ? -17.858 12.044 17.033 1.00 97.44 257 ASP A CA 1
ATOM 2038 C C . ASP A 1 257 ? -16.636 12.956 17.156 1.00 97.44 257 ASP A C 1
ATOM 2040 O O . ASP A 1 257 ? -16.366 13.751 16.255 1.00 97.44 257 ASP A O 1
ATOM 2044 N N . ARG A 1 258 ? -15.844 12.807 18.227 1.00 97.44 258 ARG A N 1
ATOM 2045 C CA . ARG A 1 258 ? -14.608 13.585 18.415 1.00 97.44 258 ARG A CA 1
ATOM 2046 C C . ARG A 1 258 ? -13.573 13.297 17.331 1.00 97.44 258 ARG A C 1
ATOM 2048 O O . ARG A 1 258 ? -12.996 14.241 16.797 1.00 97.44 258 ARG A O 1
ATOM 2055 N N . LEU A 1 259 ? -13.356 12.026 16.992 1.00 96.50 259 LEU A N 1
ATOM 2056 C CA . LEU A 1 259 ? -12.426 11.626 15.931 1.00 96.50 259 LEU A CA 1
ATOM 2057 C C . LEU A 1 259 ? -12.897 12.147 14.565 1.00 96.50 259 LEU A C 1
ATOM 2059 O O . LEU A 1 259 ? -12.149 12.797 13.839 1.00 96.50 259 LEU A O 1
ATOM 2063 N N . ASN A 1 260 ? -14.179 11.959 14.249 1.00 96.81 260 ASN A N 1
ATOM 2064 C CA . ASN A 1 260 ? -14.771 12.400 12.989 1.00 96.81 260 ASN A CA 1
ATOM 2065 C C . ASN A 1 260 ? -14.867 13.930 12.850 1.00 96.81 260 ASN A C 1
ATOM 2067 O O . ASN A 1 260 ? -14.960 14.415 11.722 1.00 96.81 260 ASN A O 1
ATOM 2071 N N . ALA A 1 261 ? -14.870 14.684 13.953 1.00 96.25 261 ALA A N 1
ATOM 2072 C CA . ALA A 1 261 ? -14.875 16.146 13.938 1.00 96.25 261 ALA A CA 1
ATOM 2073 C C . ALA A 1 261 ? -13.515 16.751 13.546 1.00 96.25 261 ALA A C 1
ATOM 2075 O O . ALA A 1 261 ? -13.482 17.865 13.028 1.00 96.25 261 ALA A O 1
ATOM 2076 N N . GLY A 1 262 ? -12.408 16.035 13.784 1.00 91.69 262 GLY A N 1
ATOM 2077 C CA . GLY A 1 262 ? -11.046 16.480 13.456 1.00 91.69 262 GLY A CA 1
ATOM 2078 C C . GLY A 1 262 ? -10.549 16.095 12.057 1.00 91.69 262 GLY A C 1
ATOM 2079 O O . GLY A 1 262 ? -9.473 16.537 11.665 1.00 91.69 262 GLY A O 1
ATOM 2080 N N . ARG A 1 263 ? -11.324 15.291 11.321 1.00 92.94 263 ARG A N 1
ATOM 2081 C CA . ARG A 1 263 ? -10.969 14.710 10.017 1.00 92.94 263 ARG A CA 1
ATOM 2082 C C . ARG A 1 263 ? -10.719 15.764 8.932 1.00 92.94 263 ARG A C 1
ATOM 2084 O O . ARG A 1 263 ? -11.493 16.715 8.797 1.00 92.94 263 ARG A O 1
ATOM 2091 N N . ALA A 1 264 ? -9.743 15.498 8.060 1.00 88.06 264 ALA A N 1
ATOM 2092 C CA . ALA A 1 264 ? -9.523 16.286 6.847 1.00 88.06 264 ALA A CA 1
ATOM 2093 C C . ALA A 1 264 ? -10.484 15.966 5.683 1.00 88.06 264 ALA A C 1
ATOM 2095 O O . ALA A 1 264 ? -10.876 16.884 4.959 1.00 88.06 264 ALA A O 1
ATOM 2096 N N . GLY A 1 265 ? -10.862 14.704 5.462 1.00 86.25 265 GLY A N 1
ATOM 2097 C CA . GLY A 1 265 ? -11.678 14.350 4.302 1.00 86.25 265 GLY A CA 1
ATOM 2098 C C . GLY A 1 265 ? -13.160 14.045 4.550 1.00 86.25 265 GLY A C 1
ATOM 2099 O O . GLY A 1 265 ? -13.794 14.524 5.495 1.00 86.25 265 GLY A O 1
ATOM 2100 N N . LYS A 1 266 ? -13.777 13.357 3.586 1.00 89.69 266 LYS A N 1
ATOM 2101 C CA . LYS A 1 266 ? -15.241 13.283 3.423 1.00 89.69 266 LYS A CA 1
ATOM 2102 C C . LYS A 1 266 ? -15.850 12.031 4.040 1.00 89.69 266 LYS A C 1
ATOM 2104 O O . LYS A 1 266 ? -16.995 12.080 4.489 1.00 89.69 266 LYS A O 1
ATOM 2109 N N . ALA A 1 267 ? -15.128 10.913 4.031 1.00 92.12 267 ALA A N 1
ATOM 2110 C CA . ALA A 1 267 ? -15.662 9.648 4.526 1.00 92.12 267 ALA A CA 1
ATOM 2111 C C . ALA A 1 267 ? -15.767 9.656 6.056 1.00 92.12 267 ALA A C 1
ATOM 2113 O O . ALA A 1 267 ? -14.899 10.199 6.735 1.00 92.12 267 ALA A O 1
ATOM 2114 N N . ARG A 1 268 ? -16.817 9.039 6.613 1.00 95.31 268 ARG A N 1
ATOM 2115 C CA . ARG A 1 268 ? -17.000 8.912 8.066 1.00 95.31 268 ARG A CA 1
ATOM 2116 C C . ARG A 1 268 ? -16.452 7.597 8.597 1.00 95.31 268 ARG A C 1
ATOM 2118 O O . ARG A 1 268 ? -16.806 6.559 8.059 1.00 95.31 268 ARG A O 1
ATOM 2125 N N . PHE A 1 269 ? -15.648 7.649 9.663 1.00 97.12 269 PHE A N 1
ATOM 2126 C CA . PHE A 1 269 ? -15.204 6.449 10.366 1.00 97.12 269 PHE A CA 1
ATOM 2127 C C . PHE A 1 269 ? -16.346 5.944 11.238 1.00 97.12 269 PHE A C 1
ATOM 2129 O O . PHE A 1 269 ? -16.712 6.586 12.231 1.00 97.12 269 PHE A O 1
ATOM 2136 N N . ARG A 1 270 ? -16.958 4.842 10.806 1.00 96.38 270 ARG A N 1
ATOM 2137 C CA . ARG A 1 270 ? -18.174 4.273 11.397 1.00 96.38 270 ARG A CA 1
ATOM 2138 C C . ARG A 1 270 ? -18.069 2.748 11.451 1.00 96.38 270 ARG A C 1
ATOM 2140 O O . ARG A 1 270 ? -18.809 2.058 10.753 1.00 96.38 270 ARG A O 1
ATOM 2147 N N . PRO A 1 271 ? -17.164 2.204 12.283 1.00 96.69 271 PRO A N 1
ATOM 2148 C CA . PRO A 1 271 ? -16.890 0.769 12.304 1.00 96.69 271 PRO A CA 1
ATOM 2149 C C . PRO A 1 271 ? -18.123 -0.087 12.635 1.00 96.69 271 PRO A C 1
ATOM 2151 O O . PRO A 1 271 ? -18.144 -1.256 12.261 1.00 96.69 271 PRO A O 1
ATOM 2154 N N . TYR A 1 272 ? -19.149 0.478 13.283 1.00 96.69 272 TYR A N 1
ATOM 2155 C CA . TYR A 1 272 ? -20.359 -0.235 13.711 1.00 96.69 272 TYR A CA 1
ATOM 2156 C C . TYR A 1 272 ? -21.618 0.053 12.875 1.00 96.69 272 TYR A C 1
ATOM 2158 O O . TYR A 1 272 ? -22.613 -0.634 13.070 1.00 96.69 272 TYR A O 1
ATOM 2166 N N . ASP A 1 273 ? -21.588 1.020 11.947 1.00 90.88 273 ASP A N 1
ATOM 2167 C CA . ASP A 1 273 ? -22.751 1.318 11.084 1.00 90.88 273 ASP A CA 1
ATOM 2168 C C . ASP A 1 273 ? -22.816 0.385 9.871 1.00 90.88 273 ASP A C 1
ATOM 2170 O O . ASP A 1 273 ? -23.844 0.306 9.197 1.00 90.88 273 ASP A O 1
ATOM 2174 N N . ALA A 1 274 ? -21.703 -0.277 9.542 1.00 76.25 274 ALA A N 1
ATOM 2175 C CA . ALA A 1 274 ? -21.677 -1.185 8.415 1.00 76.25 274 ALA A CA 1
ATOM 2176 C C . ALA A 1 274 ? -22.642 -2.345 8.698 1.00 76.25 274 ALA A C 1
ATOM 2178 O O . ALA A 1 274 ? -22.514 -2.988 9.748 1.00 76.25 274 ALA A O 1
ATOM 2179 N N . PRO A 1 275 ? -23.568 -2.662 7.771 1.00 64.25 275 PRO A N 1
ATOM 2180 C CA . PRO A 1 275 ? -24.207 -3.962 7.817 1.00 64.25 275 PRO A CA 1
ATOM 2181 C C . PRO A 1 275 ? -23.073 -4.982 7.830 1.00 64.25 275 PRO A C 1
ATOM 2183 O O . PRO A 1 275 ? -22.085 -4.815 7.108 1.00 64.25 275 PRO A O 1
ATOM 2186 N N . VAL A 1 276 ? -23.178 -5.995 8.687 1.00 59.22 276 VAL A N 1
ATOM 2187 C CA . VAL A 1 276 ? -22.347 -7.189 8.560 1.00 59.22 276 VAL A CA 1
ATOM 2188 C C . VAL A 1 276 ? -22.640 -7.696 7.155 1.00 59.22 276 VAL A C 1
ATOM 2190 O O . VAL A 1 276 ? -23.671 -8.327 6.935 1.00 59.22 276 VAL A O 1
ATOM 2193 N N . LEU A 1 277 ? -21.816 -7.297 6.178 1.00 53.97 277 LEU A N 1
ATOM 2194 C CA . LEU A 1 277 ? -21.821 -7.928 4.875 1.00 53.97 277 LEU A CA 1
ATOM 2195 C C . LEU A 1 277 ? -21.607 -9.390 5.234 1.00 53.97 277 LEU A C 1
ATOM 2197 O O . LEU A 1 277 ? -20.627 -9.658 5.938 1.00 53.97 277 LEU A O 1
ATOM 2201 N N . PRO A 1 278 ? -22.558 -10.286 4.921 1.00 51.28 278 PRO A N 1
ATOM 2202 C CA . PRO A 1 278 ? -22.341 -11.696 5.159 1.00 51.28 278 PRO A CA 1
ATOM 2203 C C . PRO A 1 278 ? -21.013 -11.994 4.477 1.00 51.28 278 PRO A C 1
ATOM 2205 O O . PRO A 1 278 ? -20.903 -11.817 3.264 1.00 51.28 278 PRO A O 1
ATOM 2208 N N . GLU A 1 279 ? -19.980 -12.271 5.280 1.00 54.44 279 GLU A N 1
ATOM 2209 C CA . GLU A 1 279 ? -18.676 -12.635 4.747 1.00 54.44 279 GLU A CA 1
ATOM 2210 C C . GLU A 1 279 ? -18.920 -13.735 3.736 1.00 54.44 279 GLU A C 1
ATOM 2212 O O . GLU A 1 279 ? -19.818 -14.544 3.953 1.00 54.44 279 GLU A O 1
ATOM 2217 N N . ASP A 1 280 ? -18.191 -13.710 2.632 1.00 46.00 280 ASP A N 1
ATOM 2218 C CA . ASP A 1 280 ? -18.268 -14.657 1.533 1.00 46.00 280 ASP A CA 1
ATOM 2219 C C . ASP A 1 280 ? -18.326 -16.124 2.008 1.00 46.00 280 ASP A C 1
ATOM 2221 O O . ASP A 1 280 ? -17.343 -16.855 1.952 1.00 46.00 280 ASP A O 1
ATOM 2225 N N . VAL A 1 281 ? -19.504 -16.601 2.421 1.00 49.31 281 VAL A N 1
ATOM 2226 C CA . VAL A 1 281 ? -19.754 -18.015 2.715 1.00 49.31 281 VAL A CA 1
ATOM 2227 C C . VAL A 1 281 ? -19.842 -18.806 1.401 1.00 49.31 281 VAL A C 1
ATOM 2229 O O . VAL A 1 281 ? -19.966 -20.025 1.433 1.00 49.31 281 VAL A O 1
ATOM 2232 N N . SER A 1 282 ? -19.770 -18.149 0.231 1.00 46.28 282 SER A N 1
ATOM 2233 C CA . SER A 1 282 ? -20.122 -18.803 -1.036 1.00 46.28 282 SER A CA 1
ATOM 2234 C C . SER A 1 282 ? -19.318 -18.422 -2.282 1.00 46.28 282 SER A C 1
ATOM 2236 O O . SER A 1 282 ? -19.616 -18.975 -3.340 1.00 46.28 282 SER A O 1
ATOM 2238 N N . ALA A 1 283 ? -18.261 -17.599 -2.218 1.00 50.16 283 ALA A N 1
ATOM 2239 C CA . ALA A 1 283 ? -17.402 -17.417 -3.402 1.00 50.16 283 ALA A CA 1
ATOM 2240 C C . ALA A 1 283 ? -16.570 -18.675 -3.752 1.00 50.16 283 ALA A C 1
ATOM 2242 O O . ALA A 1 283 ? -16.071 -18.779 -4.869 1.00 50.16 283 ALA A O 1
ATOM 2243 N N . GLU A 1 284 ? -16.490 -19.667 -2.853 1.00 48.12 284 GLU A N 1
ATOM 2244 C CA . GLU A 1 284 ? -15.996 -21.018 -3.174 1.00 48.12 284 GLU A CA 1
ATOM 2245 C C . GLU A 1 284 ? -17.115 -22.049 -3.458 1.00 48.12 284 GLU A C 1
ATOM 2247 O O . GLU A 1 284 ? -16.811 -23.162 -3.879 1.00 48.12 284 GLU A O 1
ATOM 2252 N N . THR A 1 285 ? -18.407 -21.699 -3.333 1.00 48.16 285 THR A N 1
ATOM 2253 C CA . THR A 1 285 ? -19.528 -22.655 -3.520 1.00 48.16 285 THR A CA 1
ATOM 2254 C C . THR A 1 285 ? -20.323 -22.447 -4.823 1.00 48.16 285 THR A C 1
ATOM 2256 O O . THR A 1 285 ? -20.987 -23.374 -5.284 1.00 48.16 285 THR A O 1
ATOM 2259 N N . GLU A 1 286 ? -20.211 -21.304 -5.511 1.00 45.56 286 GLU A N 1
ATOM 2260 C CA . GLU A 1 286 ? -20.938 -21.049 -6.777 1.00 45.56 286 GLU A CA 1
ATOM 2261 C C . GLU A 1 286 ? -20.101 -21.151 -8.069 1.00 45.56 286 GLU A C 1
ATOM 2263 O O . GLU A 1 286 ? -20.501 -20.661 -9.121 1.00 45.56 286 GLU A O 1
ATOM 2268 N N . LEU A 1 287 ? -18.989 -21.894 -8.049 1.00 48.69 287 LEU A N 1
ATOM 2269 C CA . LEU A 1 287 ? -18.421 -22.501 -9.270 1.00 48.69 287 LEU A CA 1
ATOM 2270 C C . LEU A 1 287 ? -18.930 -23.941 -9.510 1.00 48.69 287 LEU A C 1
ATOM 2272 O O . LEU A 1 287 ? -18.481 -24.601 -10.443 1.00 48.69 287 LEU A O 1
ATOM 2276 N N . GLY A 1 288 ? -19.886 -24.424 -8.700 1.00 44.94 288 GLY A N 1
ATOM 2277 C CA . GLY A 1 288 ? -20.441 -25.784 -8.785 1.00 44.94 288 GLY A CA 1
ATOM 2278 C C . GLY A 1 288 ? -21.870 -25.922 -9.332 1.00 44.94 288 GLY A C 1
ATOM 2279 O O . GLY A 1 288 ? -22.305 -27.050 -9.544 1.00 44.94 288 GLY A O 1
ATOM 2280 N N . ALA A 1 289 ? -22.619 -24.836 -9.563 1.00 50.00 289 ALA A N 1
ATOM 2281 C CA . ALA A 1 289 ? -24.050 -24.941 -9.904 1.00 50.00 289 ALA A CA 1
ATOM 2282 C C . ALA A 1 289 ? -24.542 -24.017 -11.034 1.00 50.00 289 ALA A C 1
ATOM 2284 O O . ALA A 1 289 ? -25.742 -23.959 -11.303 1.00 50.00 289 ALA A O 1
ATOM 2285 N N . ALA A 1 290 ? -23.643 -23.343 -11.755 1.00 47.69 290 ALA A N 1
ATOM 2286 C CA . ALA A 1 290 ? -23.990 -22.756 -13.043 1.00 47.69 290 ALA A CA 1
ATOM 2287 C C . ALA A 1 290 ? -23.928 -23.850 -14.114 1.00 47.69 290 ALA A C 1
ATOM 2289 O O . ALA A 1 290 ? -22.859 -24.179 -14.614 1.00 47.69 290 ALA A O 1
ATOM 2290 N N . ALA A 1 291 ? -25.096 -24.419 -14.411 1.00 48.88 291 ALA A N 1
ATOM 2291 C CA . ALA A 1 291 ? -25.452 -25.019 -15.689 1.00 48.88 291 ALA A CA 1
ATOM 2292 C C . ALA A 1 291 ? -24.339 -25.829 -16.378 1.00 48.88 291 ALA A C 1
ATOM 2294 O O . ALA A 1 291 ? -23.547 -25.313 -17.169 1.00 48.88 291 ALA A O 1
ATOM 2295 N N . VAL A 1 292 ? -24.417 -27.150 -16.213 1.00 46.66 292 VAL A N 1
ATOM 2296 C CA . VAL A 1 292 ? -24.155 -28.070 -17.322 1.00 46.66 292 VAL A CA 1
ATOM 2297 C C . VAL A 1 292 ? -25.088 -27.655 -18.468 1.00 46.66 292 VAL A C 1
ATOM 2299 O O . VAL A 1 292 ? -26.181 -28.187 -18.638 1.00 46.66 292 VAL A O 1
ATOM 2302 N N . ALA A 1 293 ? -24.682 -26.649 -19.242 1.00 50.56 293 ALA A N 1
ATOM 2303 C CA . ALA A 1 293 ? -25.039 -26.609 -20.642 1.00 50.56 293 ALA A CA 1
ATOM 2304 C C . ALA A 1 293 ? -24.556 -27.949 -21.218 1.00 50.56 293 ALA A C 1
ATOM 2306 O O . ALA A 1 293 ? -23.460 -28.392 -20.847 1.00 50.56 293 ALA A O 1
ATOM 2307 N N . PRO A 1 294 ? -25.353 -28.639 -22.053 1.00 50.25 294 PRO A N 1
ATOM 2308 C CA . PRO A 1 294 ? -24.872 -29.836 -22.717 1.00 50.25 294 PRO A CA 1
ATOM 2309 C C . PRO A 1 294 ? -23.555 -29.456 -23.376 1.00 50.25 294 PRO A C 1
ATOM 2311 O O . PRO A 1 294 ? -23.503 -28.506 -24.157 1.00 50.25 294 PRO A O 1
ATOM 2314 N N . GLN A 1 295 ? -22.481 -30.144 -22.990 1.00 45.06 295 GLN A N 1
ATOM 2315 C CA . GLN A 1 295 ? -21.242 -30.069 -23.734 1.00 45.06 295 GLN A CA 1
ATOM 2316 C C . GLN A 1 295 ? -21.617 -30.503 -25.147 1.00 45.06 295 GLN A C 1
ATOM 2318 O O . GLN A 1 295 ? -21.806 -31.690 -25.405 1.00 45.06 295 GLN A O 1
ATOM 2323 N N . THR A 1 296 ? -21.807 -29.541 -26.048 1.00 55.78 296 THR A N 1
ATOM 2324 C CA . THR A 1 296 ? -21.662 -29.781 -27.472 1.00 55.78 296 THR A CA 1
ATOM 2325 C C . THR A 1 296 ? -20.247 -30.292 -27.603 1.00 55.78 296 THR A C 1
ATOM 2327 O O . THR A 1 296 ? -19.290 -29.519 -27.537 1.00 55.78 296 THR A O 1
ATOM 2330 N N . THR A 1 297 ? -20.125 -31.617 -27.652 1.00 65.19 297 THR A N 1
ATOM 2331 C CA . THR A 1 297 ? -18.925 -32.305 -28.088 1.00 65.19 297 THR A CA 1
ATOM 2332 C C . THR A 1 297 ? -18.431 -31.532 -29.305 1.00 65.19 297 THR A C 1
ATOM 2334 O O . THR A 1 297 ? -19.214 -31.383 -30.247 1.00 65.19 297 THR A O 1
ATOM 2337 N N . PRO A 1 298 ? -17.223 -30.945 -29.271 1.00 65.50 298 PRO A N 1
ATOM 2338 C CA . PRO A 1 298 ? -16.676 -30.317 -30.455 1.00 65.50 298 PRO A CA 1
ATOM 2339 C C . PRO A 1 298 ? -16.678 -31.389 -31.536 1.00 65.50 298 PRO A C 1
ATOM 2341 O O . PRO A 1 298 ? -16.071 -32.449 -31.368 1.00 65.50 298 PRO A O 1
ATOM 2344 N N . GLU A 1 299 ? -17.463 -31.140 -32.581 1.00 73.62 299 GLU A N 1
ATOM 2345 C CA . GLU A 1 299 ? -17.480 -31.956 -33.781 1.00 73.62 299 GLU A CA 1
ATOM 2346 C C . GLU A 1 299 ? -16.016 -32.160 -34.194 1.00 73.62 299 GLU A C 1
ATOM 2348 O O . GLU A 1 299 ? -15.263 -31.177 -34.245 1.00 73.62 299 GLU A O 1
ATOM 2353 N N . PRO A 1 300 ? -15.562 -33.415 -34.359 1.00 80.31 300 PRO A N 1
ATOM 2354 C CA . PRO A 1 300 ? -14.180 -33.678 -34.714 1.00 80.31 300 PRO A CA 1
ATOM 2355 C C . PRO A 1 300 ? -13.851 -32.879 -35.978 1.00 80.31 300 PRO A C 1
ATOM 2357 O O . PRO A 1 300 ? -14.684 -32.826 -36.888 1.00 80.31 300 PRO A O 1
ATOM 2360 N N . PRO A 1 301 ? -12.673 -32.232 -36.044 1.00 80.06 301 PRO A N 1
ATOM 2361 C CA . PRO A 1 301 ? -12.276 -31.526 -37.249 1.00 80.06 301 PRO A CA 1
ATOM 2362 C C . PRO A 1 301 ? -12.395 -32.488 -38.440 1.00 80.06 301 PRO A C 1
ATOM 2364 O O . PRO A 1 301 ? -12.060 -33.672 -38.293 1.00 80.06 301 PRO A O 1
ATOM 2367 N N . PRO A 1 302 ? -12.906 -32.021 -39.593 1.00 84.00 302 PRO A N 1
ATOM 2368 C CA . PRO A 1 302 ? -12.991 -32.859 -40.776 1.00 84.00 302 PRO A CA 1
ATOM 2369 C C . PRO A 1 302 ? -11.604 -33.449 -41.058 1.00 84.00 302 PRO A C 1
ATOM 2371 O O . PRO A 1 302 ? -10.606 -32.744 -40.880 1.00 84.00 302 PRO A O 1
ATOM 2374 N N . PRO A 1 303 ? -11.522 -34.733 -41.447 1.00 84.75 303 PRO A N 1
ATOM 2375 C CA . PRO A 1 303 ? -10.247 -35.361 -41.757 1.00 84.75 303 PRO A CA 1
ATOM 2376 C C . PRO A 1 303 ? -9.508 -34.516 -42.793 1.00 84.75 303 PRO A C 1
ATOM 2378 O O . PRO A 1 303 ? -10.121 -34.040 -43.754 1.00 84.75 303 PRO A O 1
ATOM 2381 N N . ASP A 1 304 ? -8.204 -34.330 -42.575 1.00 82.19 304 ASP A N 1
ATOM 2382 C CA . ASP A 1 304 ? -7.352 -33.609 -43.512 1.00 82.19 304 ASP A CA 1
ATOM 2383 C C . ASP A 1 304 ? -7.564 -34.171 -44.928 1.00 82.19 304 ASP A C 1
ATOM 2385 O O . ASP A 1 304 ? -7.594 -35.399 -45.106 1.00 82.19 304 ASP A O 1
ATOM 2389 N N . PRO A 1 305 ? -7.744 -33.308 -45.946 1.00 83.50 305 PRO A N 1
ATOM 2390 C CA . PRO A 1 305 ? -7.845 -33.774 -47.317 1.00 83.50 305 PRO A CA 1
ATOM 2391 C C . PRO A 1 305 ? -6.590 -34.591 -47.659 1.00 83.50 305 PRO A C 1
ATOM 2393 O O . PRO A 1 305 ? -5.487 -34.229 -47.235 1.00 83.50 305 PRO A O 1
ATOM 2396 N N . PRO A 1 306 ? -6.732 -35.698 -48.411 1.00 82.06 306 PRO A N 1
ATOM 2397 C CA . PRO A 1 306 ? -5.594 -36.521 -48.787 1.00 82.06 306 PRO A CA 1
ATOM 2398 C C . PRO A 1 306 ? -4.536 -35.653 -49.480 1.00 82.06 306 PRO A C 1
ATOM 2400 O O . PRO A 1 306 ? -4.899 -34.756 -50.249 1.00 82.06 306 PRO A O 1
ATOM 2403 N N . PRO A 1 307 ? -3.239 -35.900 -49.224 1.00 79.81 307 PRO A N 1
ATOM 2404 C CA . PRO A 1 307 ? -2.172 -35.128 -49.835 1.00 79.81 307 PRO A CA 1
ATOM 2405 C C . PRO A 1 307 ? -2.325 -35.179 -51.354 1.00 79.81 307 PRO A C 1
ATOM 2407 O O . PRO A 1 307 ? -2.371 -36.256 -51.954 1.00 79.81 307 PRO A O 1
ATOM 2410 N N . THR A 1 308 ? -2.425 -34.003 -51.972 1.00 77.88 308 THR A N 1
ATOM 2411 C CA . THR A 1 308 ? -2.418 -33.865 -53.425 1.00 77.88 308 THR A CA 1
ATOM 2412 C C . THR A 1 308 ? -1.157 -34.553 -53.951 1.00 77.88 308 THR A C 1
ATOM 2414 O O . THR A 1 308 ? -0.070 -34.251 -53.448 1.00 77.88 308 THR A O 1
ATOM 2417 N N . PRO A 1 309 ? -1.253 -35.482 -54.921 1.00 75.06 309 PRO A N 1
ATOM 2418 C CA . PRO A 1 309 ? -0.078 -36.144 -55.462 1.00 75.06 309 PRO A CA 1
ATOM 2419 C C . PRO A 1 309 ? 0.865 -35.087 -56.032 1.00 75.06 309 PRO A C 1
ATOM 2421 O O . PRO A 1 309 ? 0.511 -34.340 -56.946 1.00 75.06 309 PRO A O 1
ATOM 2424 N N . THR A 1 310 ? 2.063 -35.010 -55.458 1.00 77.19 310 THR A N 1
ATOM 2425 C CA . THR A 1 310 ? 3.143 -34.176 -55.972 1.00 77.19 310 THR A CA 1
ATOM 2426 C C . THR A 1 310 ? 3.400 -34.585 -57.423 1.00 77.19 310 THR A C 1
ATOM 2428 O O . THR A 1 310 ? 3.584 -35.780 -57.676 1.00 77.19 310 THR A O 1
ATOM 2431 N N . PRO A 1 311 ? 3.409 -33.650 -58.389 1.00 73.56 311 PRO A N 1
ATOM 2432 C CA . PRO A 1 311 ? 3.768 -33.980 -59.758 1.00 73.56 311 PRO A CA 1
ATOM 2433 C C . PRO A 1 311 ? 5.182 -34.559 -59.757 1.00 73.56 311 PRO A C 1
ATOM 2435 O O . PRO A 1 311 ? 6.140 -33.898 -59.353 1.00 73.56 311 PRO A O 1
ATOM 2438 N N . ILE A 1 312 ? 5.287 -35.820 -60.174 1.00 73.75 312 ILE A N 1
ATOM 2439 C CA . ILE A 1 312 ? 6.552 -36.495 -60.444 1.00 73.75 312 ILE A CA 1
ATOM 2440 C C . ILE A 1 312 ? 7.223 -35.684 -61.552 1.00 73.75 312 ILE A C 1
ATOM 2442 O O . ILE A 1 312 ? 6.777 -35.689 -62.700 1.00 73.75 312 ILE A O 1
ATOM 2446 N N . GLY A 1 313 ? 8.235 -34.904 -61.174 1.00 72.56 313 GLY A N 1
ATOM 2447 C CA . GLY A 1 313 ? 9.066 -34.175 -62.121 1.00 72.56 313 GLY A CA 1
ATOM 2448 C C . GLY A 1 313 ? 9.745 -35.156 -63.084 1.00 72.56 313 GLY A C 1
ATOM 2449 O O . GLY A 1 313 ? 10.033 -36.287 -62.686 1.00 72.56 313 GLY A O 1
ATOM 2450 N N . PRO A 1 314 ? 9.972 -34.757 -64.346 1.00 72.00 314 PRO A N 1
ATOM 2451 C CA . PRO A 1 314 ? 10.562 -35.630 -65.348 1.00 72.00 314 PRO A CA 1
ATOM 2452 C C . PRO A 1 314 ? 11.942 -36.119 -64.901 1.00 72.00 314 PRO A C 1
ATOM 2454 O O . PRO A 1 314 ? 12.793 -35.336 -64.477 1.00 72.00 314 PRO A O 1
ATOM 2457 N N . ASP A 1 315 ? 12.114 -37.432 -65.012 1.00 66.25 315 ASP A N 1
ATOM 2458 C CA . ASP A 1 315 ? 13.337 -38.182 -64.753 1.00 66.25 315 ASP A CA 1
ATOM 2459 C C . ASP A 1 315 ? 14.521 -37.558 -65.526 1.00 66.25 315 ASP A C 1
ATOM 2461 O O . ASP A 1 315 ? 14.438 -37.418 -66.755 1.00 66.25 315 ASP A O 1
ATOM 2465 N N . PRO A 1 316 ? 15.603 -37.112 -64.858 1.00 69.44 316 PRO A N 1
ATOM 2466 C CA . PRO A 1 316 ? 16.780 -36.609 -65.549 1.00 69.44 316 PRO A CA 1
ATOM 2467 C C . PRO A 1 316 ? 17.467 -37.775 -66.265 1.00 69.44 316 PRO A C 1
ATOM 2469 O O . PRO A 1 316 ? 18.166 -38.585 -65.659 1.00 69.44 316 PRO A O 1
ATOM 2472 N N . GLY A 1 317 ? 17.252 -37.853 -67.579 1.00 68.00 317 GLY A N 1
ATOM 2473 C CA . GLY A 1 317 ? 17.867 -38.857 -68.440 1.00 68.00 317 GLY A CA 1
ATOM 2474 C C . GLY A 1 317 ? 19.403 -38.900 -68.328 1.00 68.00 317 GLY A C 1
ATOM 2475 O O . GLY A 1 317 ? 20.037 -37.918 -67.930 1.00 68.00 317 GLY A O 1
ATOM 2476 N N . PRO A 1 318 ? 20.026 -40.035 -68.694 1.00 65.50 318 PRO A N 1
ATOM 2477 C CA . PRO A 1 318 ? 21.455 -40.262 -68.513 1.00 65.50 318 PRO A CA 1
ATOM 2478 C C . PRO A 1 318 ? 22.286 -39.285 -69.356 1.00 65.50 318 PRO A C 1
ATOM 2480 O O . PRO A 1 318 ? 22.338 -39.365 -70.584 1.00 65.50 318 PRO A O 1
ATOM 2483 N N . GLY A 1 319 ? 22.949 -38.355 -68.668 1.00 62.03 319 GLY A N 1
ATOM 2484 C CA . GLY A 1 319 ? 23.901 -37.420 -69.250 1.00 62.03 319 GLY A CA 1
ATOM 2485 C C . GLY A 1 319 ? 25.142 -38.140 -69.775 1.00 62.03 319 GLY A C 1
ATOM 2486 O O . GLY A 1 319 ? 25.883 -38.775 -69.026 1.00 62.03 319 GLY A O 1
ATOM 2487 N N . PHE A 1 320 ? 25.349 -38.011 -71.082 1.00 60.16 320 PHE A N 1
ATOM 2488 C CA . PHE A 1 320 ? 26.527 -38.429 -71.834 1.00 60.16 320 PHE A CA 1
ATOM 2489 C C . PHE A 1 320 ? 27.840 -37.955 -71.185 1.00 60.16 320 PHE A C 1
ATOM 2491 O O . PHE A 1 320 ? 28.034 -36.764 -70.949 1.00 60.16 320 PHE A O 1
ATOM 2498 N N . SER A 1 321 ? 28.778 -38.885 -70.983 1.00 61.12 321 SER A N 1
ATOM 2499 C CA . SER A 1 321 ? 30.195 -38.567 -70.766 1.00 61.12 321 SER A CA 1
ATOM 2500 C C . SER A 1 321 ? 30.895 -38.323 -72.108 1.00 61.12 321 SER A C 1
ATOM 2502 O O . SER A 1 321 ? 30.828 -39.197 -72.974 1.00 61.12 321 SER A O 1
ATOM 2504 N N . PRO A 1 322 ? 31.597 -37.195 -72.306 1.00 64.31 322 PRO A N 1
ATOM 2505 C CA . PRO A 1 322 ? 32.469 -37.028 -73.460 1.00 64.31 322 PRO A CA 1
ATOM 2506 C C . PRO A 1 322 ? 33.790 -37.783 -73.251 1.00 64.31 322 PRO A C 1
ATOM 2508 O O . PRO A 1 322 ? 34.471 -37.619 -72.236 1.00 64.31 322 PRO A O 1
ATOM 2511 N N . ALA A 1 323 ? 34.138 -38.622 -74.227 1.00 60.72 323 ALA A N 1
ATOM 2512 C CA . ALA A 1 323 ? 35.447 -39.252 -74.347 1.00 60.72 323 ALA A CA 1
ATOM 2513 C C . ALA A 1 323 ? 36.514 -38.228 -74.783 1.00 60.72 323 ALA A C 1
ATOM 2515 O O . ALA A 1 323 ? 36.204 -37.261 -75.481 1.00 60.72 323 ALA A O 1
ATOM 2516 N N . ARG A 1 324 ? 37.747 -38.463 -74.320 1.00 61.84 324 ARG A N 1
ATOM 2517 C CA . ARG A 1 324 ? 38.976 -37.727 -74.656 1.00 61.84 324 ARG A CA 1
ATOM 2518 C C . ARG A 1 324 ? 39.408 -37.926 -76.102 1.00 61.84 324 ARG A C 1
ATOM 2520 O O . ARG A 1 324 ? 39.217 -39.055 -76.603 1.00 61.84 324 ARG A O 1
#

Foldseek 3Di:
DDDDDDDDPDPPPPDPDPDPPPPDPPDQPFQPDDDPPQPDFPFDWDRPRSVWTWGDDDQWIWIQDLLLDIDIDGPHDPPPPPVPDDDDDPDDDDDDDDDDDDPDDDDDDDDDDDPDDDDPDDDDDPPPPPPDPCPDPVVVVVVCPCVVVVVVVCVRCVRVSVVSNVVVVLVVLVVVLVCLLVVLVVLCPPPVDDLLVSVVVLLVQLLNLDDDDDVDDDVVNVSSVVSSVSSNLVSLVSLCVVANPPRPSHQDPVNQCVSQVPHDDDDGNDSPVDDPPPPCPPPVPPVPPPDPPPPPPPDPPDPDDPPDPDPPPDDPPDDDDDDD

Solvent-accessible surface area (backbone atoms only — not comparable to full-atom values): 21752 Å² total; per-residue (Å²): 139,81,85,83,75,84,80,74,84,80,80,78,76,82,75,85,75,85,75,82,76,79,77,70,81,78,71,84,69,71,61,61,72,74,68,95,82,63,74,78,50,97,59,77,66,44,76,67,62,79,46,28,38,35,29,81,54,92,52,30,34,39,39,35,42,56,60,33,50,77,49,80,46,73,65,76,64,79,73,80,72,77,67,85,82,74,95,80,78,97,68,94,74,79,84,81,76,87,80,80,83,80,93,76,94,81,79,92,77,88,91,82,91,77,99,66,87,79,62,101,67,70,77,79,80,76,80,75,74,81,77,74,74,83,61,56,83,77,52,62,64,63,77,52,77,53,52,69,61,53,49,52,50,51,62,55,40,40,67,53,25,53,53,29,28,52,53,40,50,52,50,52,54,49,52,53,62,62,49,45,61,59,55,54,48,52,51,66,66,41,79,88,49,56,69,70,55,37,54,48,53,54,50,49,56,47,54,69,38,56,75,77,88,64,92,71,80,48,76,67,50,53,51,50,53,50,51,24,51,52,49,38,53,50,52,29,51,49,43,41,71,80,26,33,87,90,42,97,71,26,85,46,71,73,53,44,52,56,56,59,70,72,55,89,75,85,80,78,81,51,58,79,75,56,74,80,67,77,68,81,87,42,82,87,58,66,87,75,71,78,70,89,62,80,78,74,70,76,74,76,77,76,78,77,77,76,80,74,80,74,79,79,70,82,80,82,70,89,78,82,80,84,81,133

Secondary structure (DSSP, 8-state):
-PPPPP--------------------------PPPTTSPPPSS--EE-SSS-EEEEETTEEEEE-TTS-EEEEE----------S---------PPP-PPPPS---------S---PPPSS-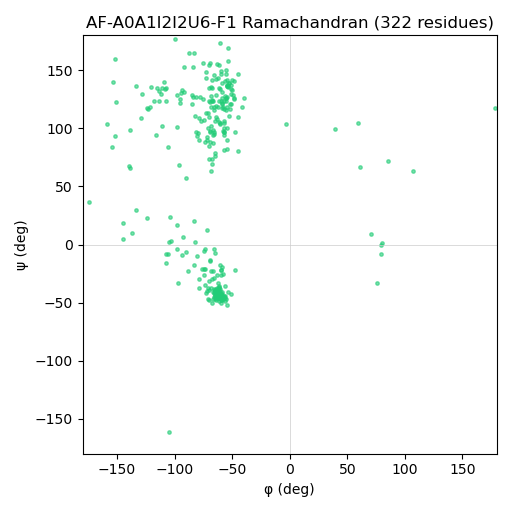S-------------TTHHHHTTTTHHHHHHHHHHTHHHHHHHHHHHHHHHHHHHHHHHHHHHHHHHH-TTS-HHHHHHHHHHHHHHT-----SS--HHHHHHHHHHHHHHHHHHHHHHHHS-TTSTTSPPHHHHHHHHHS-SSS----TTTS------SSTTTTTSSS-------PPPPPPPPPPPPPP-PPP---PPPPP-

pLDDT: mean 71.25, std 25.05, range [29.16, 98.5]

Mean predicted aligned error: 16.3 Å

Organism: NCBI:txid54

Nearest PDB structures (foldseek):
  6t5f-assembly2_D  TM=2.953E-01  e=2.705E+00  Homo sapiens
  6yr6-assembly1_A  TM=3.141E-01  e=6.345E+00  Homo sapiens

Sequence (324 aa):
MRPRRPSLPCLVRASAVVLGLSVAPAAHAAPAKLPPNIPRPSVDLEPDGAGRLKHRGDGFTAIIYPDGSVEFRDHGGTADINFLGLDLWRRRLREPEPERHPPWFMGVVDEALYPRRAAPYGPAPILAGFGARFGGLADGRRKNRHKSAKQAFMIATEQLRFHLANAWYKERLRSELADLGGQLLEVWRDAKLPLAERKRRIFERWEECEDPTTTRRTDVDLMRLEVARTARAKIEAFVRQVAPYGSPQAFTEAELDRLNAGRAGKARFRPYDAPVLPEDVSAETELGAAAVAPQTTPEPPPPDPPPTPTPIGPDPGPGFSPAR